Protein AF-A0A7J6T646-F1 (afdb_monomer_lite)

Structure (mmCIF, N/CA/C/O backbone):
data_AF-A0A7J6T646-F1
#
_entry.id   AF-A0A7J6T646-F1
#
loop_
_atom_site.group_PDB
_atom_site.id
_atom_site.type_symbol
_atom_site.label_atom_id
_atom_site.label_alt_id
_atom_site.label_comp_id
_atom_site.label_asym_id
_atom_site.label_entity_id
_atom_site.label_seq_id
_atom_site.pdbx_PDB_ins_code
_atom_site.Cartn_x
_atom_site.Cartn_y
_atom_site.Cartn_z
_atom_site.occupancy
_atom_site.B_iso_or_equiv
_atom_site.auth_seq_id
_atom_site.auth_comp_id
_atom_site.auth_asym_id
_atom_site.auth_atom_id
_atom_site.pdbx_PDB_model_num
ATOM 1 N N . GLU A 1 1 ? 31.574 -88.250 -0.944 1.00 42.62 1 GLU A N 1
ATOM 2 C CA . GLU A 1 1 ? 31.047 -86.960 -1.430 1.00 42.62 1 GLU A CA 1
ATOM 3 C C . GLU A 1 1 ? 31.543 -86.728 -2.846 1.00 42.62 1 GLU A C 1
ATOM 5 O O . GLU A 1 1 ? 32.737 -86.904 -3.058 1.00 42.62 1 GLU A O 1
ATOM 10 N N . PRO A 1 2 ? 30.668 -86.402 -3.808 1.00 39.25 2 PRO A N 1
ATOM 11 C CA . PRO A 1 2 ? 31.092 -85.813 -5.068 1.00 39.25 2 PRO A CA 1
ATOM 12 C C . PRO A 1 2 ? 30.568 -84.378 -5.220 1.00 39.25 2 PRO A C 1
ATOM 14 O O . PRO A 1 2 ? 29.399 -84.079 -4.965 1.00 39.25 2 PRO A O 1
ATOM 17 N N . GLU A 1 3 ? 31.492 -83.514 -5.630 1.00 38.78 3 GLU A N 1
ATOM 18 C CA . GLU A 1 3 ? 31.355 -82.085 -5.888 1.00 38.78 3 GLU A CA 1
ATOM 19 C C . GLU A 1 3 ? 30.238 -81.768 -6.891 1.00 38.78 3 GLU A C 1
ATOM 21 O O . GLU A 1 3 ? 30.149 -82.337 -7.980 1.00 38.78 3 GLU A O 1
ATOM 26 N N . LYS A 1 4 ? 29.383 -80.810 -6.517 1.00 42.81 4 LYS A N 1
ATOM 27 C CA . LYS A 1 4 ? 28.390 -80.204 -7.406 1.00 42.81 4 LYS A CA 1
ATOM 28 C C . LYS A 1 4 ? 29.091 -79.278 -8.398 1.00 42.81 4 LYS A C 1
ATOM 30 O O . LYS A 1 4 ? 29.731 -78.309 -8.000 1.00 42.81 4 LYS A O 1
ATOM 35 N N . ALA A 1 5 ? 28.893 -79.561 -9.682 1.00 47.31 5 ALA A N 1
ATOM 36 C CA . ALA A 1 5 ? 29.265 -78.688 -10.787 1.00 47.31 5 ALA A CA 1
ATOM 37 C C . ALA A 1 5 ? 28.616 -77.288 -10.647 1.00 47.31 5 ALA A C 1
ATOM 39 O O . ALA A 1 5 ? 27.436 -77.204 -10.284 1.00 47.31 5 ALA A O 1
ATOM 40 N N . PRO A 1 6 ? 29.347 -76.196 -10.937 1.00 40.84 6 PRO A N 1
ATOM 41 C CA . PRO A 1 6 ? 28.810 -74.842 -10.866 1.00 40.84 6 PRO A CA 1
ATOM 42 C C . PRO A 1 6 ? 27.866 -74.544 -12.042 1.00 40.84 6 PRO A C 1
ATOM 44 O O . PRO A 1 6 ? 28.163 -74.847 -13.198 1.00 40.84 6 PRO A O 1
ATOM 47 N N . CYS A 1 7 ? 26.717 -73.938 -11.727 1.00 36.34 7 CYS A N 1
ATOM 48 C CA . CYS A 1 7 ? 25.726 -73.454 -12.689 1.00 36.34 7 CYS A CA 1
ATOM 49 C C . CYS A 1 7 ? 26.317 -72.384 -13.630 1.00 36.34 7 CYS A C 1
ATOM 51 O O . CYS A 1 7 ? 27.133 -71.576 -13.183 1.00 36.34 7 CYS A O 1
ATOM 53 N N . PRO A 1 8 ? 25.882 -72.312 -14.903 1.00 41.84 8 PRO A N 1
ATOM 54 C CA . PRO A 1 8 ? 26.378 -71.311 -15.837 1.00 41.84 8 PRO A CA 1
ATOM 55 C C . PRO A 1 8 ? 25.845 -69.913 -15.495 1.00 41.84 8 PRO A C 1
ATOM 57 O O . PRO A 1 8 ? 24.646 -69.708 -15.300 1.00 41.84 8 PRO A O 1
ATOM 60 N N . THR A 1 9 ? 26.758 -68.946 -15.443 1.00 35.69 9 THR A N 1
ATOM 61 C CA . THR A 1 9 ? 26.484 -67.516 -15.274 1.00 35.69 9 THR A CA 1
ATOM 62 C C . THR A 1 9 ? 25.771 -66.961 -16.516 1.00 35.69 9 THR A C 1
ATOM 64 O O . THR A 1 9 ? 26.239 -67.208 -17.630 1.00 35.69 9 THR A O 1
ATOM 67 N N . PRO A 1 10 ? 24.679 -66.187 -16.384 1.00 39.72 10 PRO A N 1
ATOM 68 C CA . PRO A 1 10 ? 24.032 -65.564 -17.529 1.00 39.72 10 PRO A CA 1
ATOM 69 C C . PRO A 1 10 ? 24.842 -64.345 -17.987 1.00 39.72 10 PRO A C 1
ATOM 71 O O . PRO A 1 10 ? 25.090 -63.416 -17.218 1.00 39.72 10 PRO A O 1
ATOM 74 N N . THR A 1 11 ? 25.258 -64.341 -19.252 1.00 39.88 11 THR A N 1
ATOM 75 C CA . THR A 1 11 ? 25.874 -63.183 -19.907 1.00 39.88 11 THR A CA 1
ATOM 76 C C . THR A 1 11 ? 24.825 -62.081 -20.056 1.00 39.88 11 THR A C 1
ATOM 78 O O . THR A 1 11 ? 23.943 -62.160 -20.909 1.00 39.88 11 THR A O 1
ATOM 81 N N . VAL A 1 12 ? 24.899 -61.046 -19.217 1.00 41.25 12 VAL A N 1
ATOM 82 C CA . VAL A 1 12 ? 24.121 -59.818 -19.411 1.00 41.25 12 VAL A CA 1
ATOM 83 C C . VAL A 1 12 ? 24.734 -59.075 -20.594 1.00 41.25 12 VAL A C 1
ATOM 85 O O . VAL A 1 12 ? 25.823 -58.515 -20.494 1.00 41.25 12 VAL A O 1
ATOM 88 N N . VAL A 1 13 ? 24.046 -59.097 -21.733 1.00 45.59 13 VAL A N 1
ATOM 89 C CA . VAL A 1 13 ? 24.369 -58.243 -22.878 1.00 45.59 13 VAL A CA 1
ATOM 90 C C . VAL A 1 13 ? 24.047 -56.806 -22.472 1.00 45.59 13 VAL A C 1
ATOM 92 O O . VAL A 1 13 ? 22.879 -56.418 -22.420 1.00 45.59 13 VAL A O 1
ATOM 95 N N . VAL A 1 14 ? 25.073 -56.019 -22.150 1.00 40.88 14 VAL A N 1
ATOM 96 C CA . VAL A 1 14 ? 24.942 -54.566 -22.006 1.00 40.88 14 VAL A CA 1
ATOM 97 C C . VAL A 1 14 ? 24.637 -54.016 -23.397 1.00 40.88 14 VAL A C 1
ATOM 99 O O . VAL A 1 14 ? 25.503 -54.007 -24.267 1.00 40.88 14 VAL A O 1
ATOM 102 N N . ARG A 1 15 ? 23.387 -53.611 -23.639 1.00 41.50 15 ARG A N 1
ATOM 103 C CA . ARG A 1 15 ? 23.062 -52.767 -24.793 1.00 41.50 15 ARG A CA 1
ATOM 104 C C . ARG A 1 15 ? 23.659 -51.389 -24.521 1.00 41.50 15 ARG A C 1
ATOM 106 O O . ARG A 1 15 ? 23.323 -50.786 -23.503 1.00 41.50 15 ARG A O 1
ATOM 113 N N . GLU A 1 16 ? 24.532 -50.914 -25.405 1.00 42.78 16 GLU A N 1
ATOM 114 C CA . GLU A 1 16 ? 24.933 -49.505 -25.424 1.00 42.78 16 GLU A CA 1
ATOM 115 C C . GLU A 1 16 ? 23.673 -48.620 -25.483 1.00 42.78 16 GLU A C 1
ATOM 117 O O . GLU A 1 16 ? 22.696 -48.992 -26.152 1.00 42.78 16 GLU A O 1
ATOM 122 N N . PRO A 1 17 ? 23.640 -47.478 -24.768 1.00 42.47 17 PRO A N 1
ATOM 123 C CA . PRO A 1 17 ? 22.544 -46.533 -24.914 1.00 42.47 17 PRO A CA 1
ATOM 124 C C . PRO A 1 17 ? 22.518 -46.055 -26.372 1.00 42.47 17 PRO A C 1
ATOM 126 O O . PRO A 1 17 ? 23.588 -45.834 -26.940 1.00 42.47 17 PRO A O 1
ATOM 129 N N . PRO A 1 18 ? 21.339 -45.875 -26.993 1.00 46.97 18 PRO A N 1
ATOM 130 C CA . PRO A 1 18 ? 21.287 -45.288 -28.322 1.00 46.97 18 PRO A CA 1
ATOM 131 C C . PRO A 1 18 ? 21.946 -43.907 -28.263 1.00 46.97 18 PRO A C 1
ATOM 133 O O . PRO A 1 18 ? 21.568 -43.084 -27.425 1.00 46.97 18 PRO A O 1
ATOM 136 N N . GLU A 1 19 ? 22.938 -43.671 -29.126 1.00 47.69 19 GLU A N 1
ATOM 137 C CA . GLU A 1 19 ? 23.509 -42.344 -29.335 1.00 47.69 19 GLU A CA 1
ATOM 138 C C . GLU A 1 19 ? 22.351 -41.379 -29.606 1.00 47.69 19 GLU A C 1
ATOM 140 O O . GLU A 1 19 ? 21.640 -41.489 -30.608 1.00 47.69 19 GLU A O 1
ATOM 145 N N . GLN A 1 20 ? 22.104 -40.456 -28.674 1.00 45.41 20 GLN A N 1
ATOM 146 C CA . GLN A 1 20 ? 21.217 -39.338 -28.949 1.00 45.41 20 GLN A CA 1
ATOM 147 C C . GLN A 1 20 ? 21.812 -38.583 -30.141 1.00 45.41 20 GLN A C 1
ATOM 149 O O . GLN A 1 20 ? 23.011 -38.287 -30.114 1.00 45.41 20 GLN A O 1
ATOM 154 N N . PRO A 1 21 ? 21.026 -38.254 -31.180 1.00 43.50 21 PRO A N 1
ATOM 155 C CA . PRO A 1 21 ? 21.550 -37.478 -32.287 1.00 43.50 21 PRO A CA 1
ATOM 156 C C . PRO A 1 21 ? 22.027 -36.138 -31.726 1.00 43.50 21 PRO A C 1
ATOM 158 O O . PRO A 1 21 ? 21.230 -35.341 -31.224 1.00 43.50 21 PRO A O 1
ATOM 161 N N . ARG A 1 22 ? 23.342 -35.897 -31.784 1.00 50.47 22 ARG A N 1
ATOM 162 C CA . ARG A 1 22 ? 23.903 -34.559 -31.608 1.00 50.47 22 ARG A CA 1
ATOM 163 C C . ARG A 1 22 ? 23.261 -33.701 -32.692 1.00 50.47 22 ARG A C 1
ATOM 165 O O . ARG A 1 22 ? 23.558 -33.871 -33.869 1.00 50.47 22 ARG A O 1
ATOM 172 N N . LEU A 1 23 ? 22.337 -32.833 -32.291 1.00 45.06 23 LEU A N 1
ATOM 173 C CA . LEU A 1 23 ? 21.792 -31.783 -33.141 1.00 45.06 23 LEU A CA 1
ATOM 174 C C . LEU A 1 23 ? 22.962 -30.893 -33.574 1.00 45.06 23 LEU A C 1
ATOM 176 O O . LEU A 1 23 ? 23.368 -29.987 -32.849 1.00 45.06 23 LEU A O 1
ATOM 180 N N . GLU A 1 24 ? 23.542 -31.184 -34.736 1.00 53.84 24 GLU A N 1
ATOM 181 C CA . GLU A 1 24 ? 24.457 -30.269 -35.402 1.00 53.84 24 GLU A CA 1
ATOM 182 C C . GLU A 1 24 ? 23.630 -29.066 -35.855 1.00 53.84 24 GLU A C 1
ATOM 184 O O . GLU A 1 24 ? 22.850 -29.140 -36.807 1.00 53.84 24 GLU A O 1
ATOM 189 N N . LEU A 1 25 ? 23.741 -27.956 -35.118 1.00 52.91 25 LEU A N 1
ATOM 190 C CA . LEU A 1 25 ? 23.141 -26.701 -35.545 1.00 52.91 25 LEU A CA 1
ATOM 191 C C . LEU A 1 25 ? 23.771 -26.302 -36.879 1.00 52.91 25 LEU A C 1
ATOM 193 O O . LEU A 1 25 ? 24.971 -26.036 -36.965 1.00 52.91 25 LEU A O 1
ATOM 197 N N . THR A 1 26 ? 22.948 -26.246 -37.922 1.00 68.94 26 THR A N 1
ATOM 198 C CA . THR A 1 26 ? 23.393 -25.776 -39.234 1.00 68.94 26 THR A CA 1
ATOM 199 C C . THR A 1 26 ? 23.864 -24.324 -39.138 1.00 68.94 26 THR A C 1
ATOM 201 O O . THR A 1 26 ? 23.344 -23.537 -38.341 1.00 68.94 26 THR A O 1
ATOM 204 N N . LYS A 1 27 ? 24.835 -23.944 -39.974 1.00 70.00 27 LYS A N 1
ATOM 205 C CA . LYS A 1 27 ? 25.363 -22.571 -40.039 1.00 70.00 27 LYS A CA 1
ATOM 206 C C . LYS A 1 27 ? 24.248 -21.527 -40.218 1.00 70.00 27 LYS A C 1
ATOM 208 O O . LYS A 1 27 ? 24.296 -20.474 -39.594 1.00 70.00 27 LYS A O 1
ATOM 213 N N . GLU A 1 28 ? 23.210 -21.867 -40.978 1.00 65.38 28 GLU A N 1
ATOM 214 C CA . GLU A 1 28 ? 22.015 -21.039 -41.188 1.00 65.38 28 GLU A CA 1
ATOM 215 C C . GLU A 1 28 ? 21.182 -20.869 -39.906 1.00 65.38 28 GLU A C 1
ATOM 217 O O . GLU A 1 28 ? 20.684 -19.781 -39.631 1.00 65.38 28 GLU A O 1
ATOM 222 N N . THR A 1 29 ? 21.073 -21.911 -39.071 1.00 63.41 29 THR A N 1
ATOM 223 C CA . THR A 1 29 ? 20.423 -21.811 -37.751 1.00 63.41 29 THR A CA 1
ATOM 224 C C . THR A 1 29 ? 21.220 -20.908 -36.810 1.00 63.41 29 THR A C 1
ATOM 226 O O . THR A 1 29 ? 20.635 -20.084 -36.111 1.00 63.41 29 THR A O 1
ATOM 229 N N . VAL A 1 30 ? 22.552 -21.010 -36.822 1.00 64.94 30 VAL A N 1
ATOM 230 C CA . VAL A 1 30 ? 23.433 -20.170 -35.995 1.00 64.94 30 VAL A CA 1
ATOM 231 C C . VAL A 1 30 ? 23.368 -18.701 -36.430 1.00 64.94 30 VAL A C 1
ATOM 233 O O . VAL A 1 30 ? 23.206 -17.822 -35.584 1.00 64.94 30 VAL A O 1
ATOM 236 N N . GLU A 1 31 ? 23.421 -18.420 -37.735 1.00 63.06 31 GLU A N 1
ATOM 237 C CA . GLU A 1 31 ? 23.280 -17.062 -38.281 1.00 63.06 31 GLU A CA 1
ATOM 238 C C . GLU A 1 31 ? 21.894 -16.468 -37.982 1.00 63.06 31 GLU A C 1
ATOM 240 O O . GLU A 1 31 ? 21.806 -15.326 -37.529 1.00 63.06 31 GLU A O 1
ATOM 245 N N . ALA A 1 32 ? 20.816 -17.247 -38.118 1.00 63.22 32 ALA A N 1
ATOM 246 C CA . ALA A 1 32 ? 19.469 -16.802 -37.762 1.00 63.22 32 ALA A CA 1
ATOM 247 C C . ALA A 1 32 ? 19.325 -16.489 -36.259 1.00 63.22 32 ALA A C 1
ATOM 249 O O . ALA A 1 32 ? 18.677 -15.505 -35.891 1.00 63.22 32 ALA A O 1
ATOM 250 N N . MET A 1 33 ? 19.946 -17.284 -35.380 1.00 61.25 33 MET A N 1
ATOM 251 C CA . MET A 1 33 ? 19.974 -17.021 -33.935 1.00 61.25 33 MET A CA 1
ATOM 252 C C . MET A 1 33 ? 20.769 -15.751 -33.602 1.00 61.25 33 MET A C 1
ATOM 254 O O . MET A 1 33 ? 20.303 -14.938 -32.802 1.00 61.25 33 MET A O 1
ATOM 258 N N . LEU A 1 34 ? 21.914 -15.531 -34.257 1.00 63.28 34 LEU A N 1
ATOM 259 C CA . LEU A 1 34 ? 22.724 -14.314 -34.121 1.00 63.28 34 LEU A CA 1
ATOM 260 C C . LEU A 1 34 ? 21.964 -13.063 -34.582 1.00 63.28 34 LEU A C 1
ATOM 262 O O . LEU A 1 34 ? 21.897 -12.080 -33.843 1.00 63.28 34 LEU A O 1
ATOM 266 N N . SER A 1 35 ? 21.335 -13.098 -35.761 1.00 64.94 35 SER A N 1
ATOM 267 C CA . SER A 1 35 ? 20.530 -11.980 -36.271 1.00 64.94 35 SER A CA 1
ATOM 268 C C . SER A 1 35 ? 19.321 -11.683 -35.381 1.00 64.94 35 SER A C 1
ATOM 270 O O . SER A 1 35 ? 18.986 -10.519 -35.151 1.00 64.94 35 SER A O 1
ATOM 272 N N . ARG A 1 36 ? 18.684 -12.719 -34.820 1.00 63.69 36 ARG A N 1
ATOM 273 C CA . ARG A 1 36 ? 17.584 -12.560 -33.861 1.00 63.69 36 ARG A CA 1
ATOM 274 C C . ARG A 1 36 ? 18.056 -11.937 -32.544 1.00 63.69 36 ARG A C 1
ATOM 276 O O . ARG A 1 36 ? 17.377 -11.048 -32.035 1.00 63.69 36 ARG A O 1
ATOM 283 N N . GLY A 1 37 ? 19.218 -12.345 -32.034 1.00 65.44 37 GLY A N 1
ATOM 284 C CA . GLY A 1 37 ? 19.842 -11.748 -30.849 1.00 65.44 37 GLY A CA 1
ATOM 285 C C . GLY A 1 37 ? 20.188 -10.270 -31.050 1.00 65.44 37 GLY A C 1
ATOM 286 O O . GLY A 1 37 ? 19.841 -9.438 -30.218 1.00 65.44 37 GLY A O 1
ATOM 287 N N . GLN A 1 38 ? 20.770 -9.912 -32.199 1.00 71.94 38 GLN A N 1
ATOM 288 C CA . GLN A 1 38 ? 21.061 -8.514 -32.554 1.00 71.94 38 GLN A CA 1
ATOM 289 C C . GLN A 1 38 ? 19.787 -7.666 -32.695 1.00 71.94 38 GLN A C 1
ATOM 291 O O . GLN A 1 38 ? 19.738 -6.524 -32.237 1.00 71.94 38 GLN A O 1
ATOM 296 N N . SER A 1 39 ? 18.732 -8.227 -33.294 1.00 78.81 39 SER A N 1
ATOM 297 C CA . SER A 1 39 ? 17.430 -7.561 -33.410 1.00 78.81 39 SER A CA 1
ATOM 298 C C . SER A 1 39 ? 16.788 -7.313 -32.042 1.00 78.81 39 SER A C 1
ATOM 300 O O . SER A 1 39 ? 16.241 -6.232 -31.809 1.00 78.81 39 SER A O 1
ATOM 302 N N . PHE A 1 40 ? 16.889 -8.279 -31.124 1.00 83.06 40 PHE A N 1
ATOM 303 C CA . PHE A 1 40 ? 16.384 -8.131 -29.762 1.00 83.06 40 PHE A CA 1
ATOM 304 C C . PHE A 1 40 ? 17.195 -7.109 -28.957 1.00 83.06 40 PHE A C 1
ATOM 306 O O . PHE A 1 40 ? 16.598 -6.238 -28.330 1.00 83.06 40 PHE A O 1
ATOM 313 N N . GLN A 1 41 ? 18.527 -7.129 -29.050 1.00 83.12 41 GLN A N 1
ATOM 314 C CA . GLN A 1 41 ? 19.371 -6.121 -28.404 1.00 83.12 41 GLN A CA 1
ATOM 315 C C . GLN A 1 41 ? 19.034 -4.707 -28.896 1.00 83.12 41 GLN A C 1
ATOM 317 O O . GLN A 1 41 ? 18.822 -3.807 -28.091 1.00 83.12 41 GLN A O 1
ATOM 322 N N . SER A 1 42 ? 18.847 -4.521 -30.208 1.00 86.44 42 SER A N 1
ATOM 323 C CA . SER A 1 42 ? 18.421 -3.225 -30.755 1.00 86.44 42 SER A CA 1
ATOM 324 C C . SER A 1 42 ? 17.070 -2.760 -30.197 1.00 86.44 42 SER A C 1
ATOM 326 O O . SER A 1 42 ? 16.851 -1.561 -30.022 1.00 86.44 42 SER A O 1
ATOM 328 N N . LYS A 1 43 ? 16.150 -3.689 -29.910 1.00 86.94 43 LYS A N 1
ATOM 329 C CA . LYS A 1 43 ? 14.881 -3.375 -29.245 1.00 86.94 43 LYS A CA 1
ATOM 330 C C . LYS A 1 43 ? 15.106 -2.935 -27.798 1.00 86.94 43 LYS A C 1
ATOM 332 O O . LYS A 1 43 ? 14.543 -1.921 -27.401 1.00 86.94 43 LYS A O 1
ATOM 337 N N . VAL A 1 44 ? 15.927 -3.666 -27.043 1.00 88.31 44 VAL A N 1
ATOM 338 C CA . VAL A 1 44 ? 16.308 -3.327 -25.662 1.00 88.31 44 VAL A CA 1
ATOM 339 C C . VAL A 1 44 ? 16.904 -1.920 -25.601 1.00 88.31 44 VAL A C 1
ATOM 341 O O . VAL A 1 44 ? 16.415 -1.091 -24.835 1.00 88.31 44 VAL A O 1
ATOM 344 N N . ASP A 1 45 ? 17.867 -1.614 -26.471 1.00 87.44 45 ASP A N 1
ATOM 345 C CA . ASP A 1 45 ? 18.538 -0.311 -26.512 1.00 87.44 45 ASP A CA 1
ATOM 346 C C . ASP A 1 45 ? 17.551 0.827 -26.822 1.00 87.44 45 ASP A C 1
ATOM 348 O O . ASP A 1 45 ? 17.570 1.874 -26.174 1.00 87.44 45 ASP A O 1
ATOM 352 N N . LYS A 1 46 ? 16.633 0.610 -27.777 1.00 88.81 46 LYS A N 1
ATOM 353 C CA . LYS A 1 46 ? 15.583 1.584 -28.123 1.00 88.81 46 LYS A CA 1
ATOM 354 C C . LYS A 1 46 ? 14.598 1.807 -26.981 1.00 88.81 46 LYS A C 1
ATOM 356 O O . LYS A 1 46 ? 14.231 2.949 -26.729 1.00 88.81 46 LYS A O 1
ATOM 361 N N . CYS A 1 47 ? 14.163 0.743 -26.307 1.00 88.44 47 CYS A N 1
ATOM 362 C CA . CYS A 1 47 ? 13.272 0.847 -25.152 1.00 88.44 47 CYS A CA 1
ATOM 363 C C . CYS A 1 47 ? 13.951 1.599 -24.001 1.00 88.44 47 CYS A C 1
ATOM 365 O O . CYS A 1 47 ? 13.324 2.468 -23.405 1.00 88.44 47 CYS A O 1
ATOM 367 N N . CYS A 1 48 ? 15.226 1.310 -23.728 1.00 89.94 48 CYS A N 1
ATOM 368 C CA . CYS A 1 48 ? 16.015 2.004 -22.712 1.00 89.94 48 CYS A CA 1
ATOM 369 C C . CYS A 1 48 ? 16.127 3.507 -23.018 1.00 89.94 48 CYS A C 1
ATOM 371 O O . CYS A 1 48 ? 15.757 4.331 -22.185 1.00 89.94 48 CYS A O 1
ATOM 373 N N . ALA A 1 49 ? 16.536 3.869 -24.240 1.00 88.75 49 ALA A N 1
ATOM 374 C CA . ALA A 1 49 ? 16.627 5.267 -24.661 1.00 88.75 49 ALA A CA 1
ATOM 375 C C . ALA A 1 49 ? 15.271 5.988 -24.572 1.00 88.75 49 ALA A C 1
ATOM 377 O O . ALA A 1 49 ? 15.175 7.056 -23.976 1.00 88.75 49 ALA A O 1
ATOM 378 N N . ALA A 1 50 ? 14.203 5.362 -25.079 1.00 88.31 50 ALA A N 1
ATOM 379 C CA . ALA A 1 50 ? 12.862 5.937 -25.036 1.00 88.31 50 ALA A CA 1
ATOM 380 C C . ALA A 1 50 ? 12.338 6.144 -23.606 1.00 88.31 50 ALA A C 1
ATOM 382 O O . ALA A 1 50 ? 11.594 7.091 -23.372 1.00 88.31 50 ALA A O 1
ATOM 383 N N . CYS A 1 51 ? 12.702 5.276 -22.654 1.00 89.56 51 CYS A N 1
ATOM 384 C CA . CYS A 1 51 ? 12.339 5.461 -21.249 1.00 89.56 51 CYS A CA 1
ATOM 385 C C . CYS A 1 51 ? 13.134 6.599 -20.605 1.00 89.56 51 CYS A C 1
ATOM 387 O O . CYS A 1 51 ? 12.532 7.400 -19.904 1.00 89.56 51 CYS A O 1
ATOM 389 N N . ASN A 1 52 ? 14.434 6.717 -20.889 1.00 86.38 52 ASN A N 1
ATOM 390 C CA . ASN A 1 52 ? 15.272 7.792 -20.346 1.00 86.38 52 ASN A CA 1
ATOM 391 C C . ASN A 1 52 ? 14.827 9.189 -20.811 1.00 86.38 52 ASN A C 1
ATOM 393 O O . ASN A 1 52 ? 14.949 10.154 -20.060 1.00 86.38 52 ASN A O 1
ATOM 397 N N . ASP A 1 53 ? 14.285 9.287 -22.028 1.00 87.69 53 ASP A N 1
ATOM 398 C CA . ASP A 1 53 ? 13.748 10.534 -22.585 1.00 87.69 53 ASP A CA 1
ATOM 399 C C . ASP A 1 53 ? 12.290 10.809 -22.161 1.00 87.69 53 ASP A C 1
ATOM 401 O O . ASP A 1 53 ? 11.755 11.892 -22.417 1.00 87.69 53 ASP A O 1
ATOM 405 N N . ALA A 1 54 ? 11.615 9.838 -21.535 1.00 87.19 54 ALA A N 1
ATOM 406 C CA . ALA A 1 54 ? 10.221 9.975 -21.135 1.00 87.19 54 ALA A CA 1
ATOM 407 C C . ALA A 1 54 ? 10.072 10.863 -19.886 1.00 87.19 54 ALA A C 1
ATOM 409 O O . ALA A 1 54 ? 10.916 10.820 -18.982 1.00 87.19 54 ALA A O 1
ATOM 410 N N . PRO A 1 55 ? 8.969 11.629 -19.771 1.00 87.62 55 PRO A N 1
ATOM 411 C CA . PRO A 1 55 ? 8.649 12.297 -18.520 1.00 87.62 55 PRO A CA 1
ATOM 412 C C . PRO A 1 55 ? 8.458 11.259 -17.411 1.00 87.62 55 PRO A C 1
ATOM 414 O O . PRO A 1 55 ? 7.912 10.173 -17.633 1.00 87.62 55 PRO A O 1
ATOM 417 N N . THR A 1 56 ? 8.906 11.607 -16.211 1.00 89.25 56 THR A N 1
ATOM 418 C CA . THR A 1 56 ? 8.613 10.823 -15.015 1.00 89.25 56 THR A CA 1
ATOM 419 C C . THR A 1 56 ? 7.126 10.887 -14.684 1.00 89.25 56 THR A C 1
ATOM 421 O O . THR A 1 56 ? 6.398 11.779 -15.132 1.00 89.25 56 THR A O 1
ATOM 424 N N . VAL A 1 57 ? 6.662 9.914 -13.903 1.00 88.31 57 VAL A N 1
ATOM 425 C CA . VAL A 1 57 ? 5.308 9.927 -13.350 1.00 88.31 57 VAL A CA 1
ATOM 426 C C . VAL A 1 57 ? 5.086 11.162 -12.474 1.00 88.31 57 VAL A C 1
ATOM 428 O O . VAL A 1 57 ? 6.031 11.810 -12.016 1.00 88.31 57 VAL A O 1
ATOM 431 N N . GLU A 1 58 ? 3.818 11.504 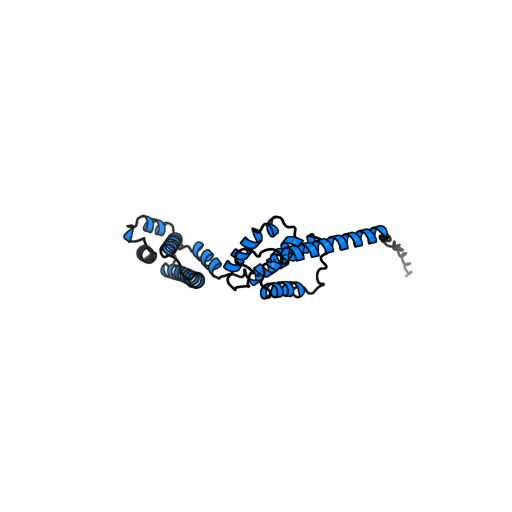-12.247 1.00 76.75 58 GLU A N 1
ATOM 432 C CA . GLU A 1 58 ? 3.443 12.602 -11.354 1.00 76.75 58 GLU A CA 1
ATOM 433 C C . GLU A 1 58 ? 4.132 12.445 -9.983 1.00 76.75 58 GLU A C 1
ATOM 435 O O . GLU A 1 58 ? 4.238 11.343 -9.455 1.00 76.75 58 GLU A O 1
ATOM 440 N N . GLY A 1 59 ? 4.683 13.531 -9.435 1.00 73.00 59 GLY A N 1
ATOM 441 C CA . GLY A 1 59 ? 5.506 13.473 -8.217 1.00 73.00 59 GLY A CA 1
ATOM 442 C C . GLY A 1 59 ? 6.996 13.161 -8.441 1.00 73.00 59 GLY A C 1
ATOM 443 O O . GLY A 1 59 ? 7.783 13.309 -7.509 1.00 73.00 59 GLY A O 1
ATOM 444 N N . GLY A 1 60 ? 7.416 12.839 -9.669 1.00 86.00 60 GLY A N 1
ATOM 445 C CA . GLY A 1 60 ? 8.821 12.666 -10.041 1.00 86.00 60 GLY A CA 1
ATOM 446 C C . GLY A 1 60 ? 9.392 11.292 -9.683 1.00 86.00 60 GLY A C 1
ATOM 447 O O . GLY A 1 60 ? 8.685 10.288 -9.664 1.00 86.00 60 GLY A O 1
ATOM 448 N N . HIS A 1 61 ? 10.704 11.231 -9.439 1.00 89.25 61 HIS A N 1
ATOM 449 C CA . HIS A 1 61 ? 11.375 9.977 -9.089 1.00 89.25 61 HIS A CA 1
ATOM 450 C C . HIS A 1 61 ? 11.012 9.518 -7.673 1.00 89.25 61 HIS A C 1
ATOM 452 O O . HIS A 1 61 ? 11.028 10.312 -6.730 1.00 89.25 61 HIS A O 1
ATOM 458 N N . PHE A 1 62 ? 10.799 8.216 -7.492 1.00 89.81 62 PHE A N 1
ATOM 459 C CA . PHE A 1 62 ? 10.645 7.634 -6.165 1.00 89.81 62 PHE A CA 1
ATOM 460 C C . PHE A 1 62 ? 11.972 7.655 -5.405 1.00 89.81 62 PHE A C 1
ATOM 462 O O . PHE A 1 62 ? 12.951 6.995 -5.765 1.00 89.81 62 PHE A O 1
ATOM 469 N N . VAL A 1 63 ? 12.001 8.434 -4.329 1.00 85.75 63 VAL A N 1
ATOM 470 C CA . VAL A 1 63 ? 13.204 8.664 -3.519 1.00 85.75 63 VAL A CA 1
ATOM 471 C C . VAL A 1 63 ? 13.462 7.585 -2.466 1.00 85.75 63 VAL A C 1
ATOM 473 O O . VAL A 1 63 ? 14.498 7.638 -1.814 1.00 85.75 63 VAL A O 1
ATOM 476 N N . GLY A 1 64 ? 12.577 6.591 -2.321 1.00 76.88 64 GLY A N 1
ATOM 477 C CA . GLY A 1 64 ? 12.765 5.528 -1.328 1.00 76.88 64 GLY A CA 1
ATOM 478 C C . GLY A 1 64 ? 12.488 6.001 0.091 1.00 76.88 64 GLY A C 1
ATOM 479 O O . GLY A 1 64 ? 13.213 5.643 1.009 1.00 76.88 64 GLY A O 1
ATOM 480 N N . ASN A 1 65 ? 11.472 6.852 0.266 1.00 70.25 65 ASN A N 1
ATOM 481 C CA . ASN A 1 65 ? 11.039 7.250 1.600 1.00 70.25 65 ASN A CA 1
ATOM 482 C C . ASN A 1 65 ? 10.538 6.014 2.358 1.00 70.25 65 ASN A C 1
ATOM 484 O O . ASN A 1 65 ? 9.765 5.236 1.798 1.00 70.25 65 ASN A O 1
ATOM 488 N N . ASP A 1 66 ? 10.859 5.913 3.648 1.00 61.22 66 ASP A N 1
ATOM 489 C CA . ASP A 1 66 ? 10.327 4.894 4.570 1.00 61.22 66 ASP A CA 1
ATOM 490 C C . ASP A 1 66 ? 8.815 5.076 4.869 1.00 61.22 66 ASP A C 1
ATOM 492 O O . ASP A 1 66 ? 8.327 4.687 5.929 1.00 61.22 66 ASP A O 1
ATOM 496 N N . ASP A 1 67 ? 8.055 5.706 3.963 1.00 70.25 67 ASP A N 1
ATOM 497 C CA . ASP A 1 67 ? 6.595 5.796 4.008 1.00 70.25 67 ASP A CA 1
ATOM 498 C C . ASP A 1 67 ? 5.985 4.841 2.967 1.00 70.25 67 ASP A C 1
ATOM 500 O O . ASP A 1 67 ? 5.932 5.161 1.774 1.00 70.25 67 ASP A O 1
ATOM 504 N N . PRO A 1 68 ? 5.437 3.696 3.400 1.00 70.44 68 PRO A N 1
ATOM 505 C CA . PRO A 1 68 ? 4.771 2.735 2.524 1.00 70.44 68 PRO A CA 1
ATOM 506 C C . PRO A 1 68 ? 3.593 3.308 1.732 1.00 70.44 68 PRO A C 1
ATOM 508 O O . PRO A 1 68 ? 3.227 2.753 0.697 1.00 70.44 68 PRO A O 1
ATOM 511 N N . ARG A 1 69 ? 3.003 4.436 2.158 1.00 73.75 69 ARG A N 1
ATOM 512 C CA . ARG A 1 69 ? 1.975 5.144 1.375 1.00 73.75 69 ARG A CA 1
ATOM 513 C C . ARG A 1 69 ? 2.576 5.836 0.162 1.00 73.75 69 ARG A C 1
ATOM 515 O O . ARG A 1 69 ? 1.978 5.789 -0.906 1.00 73.75 69 ARG A O 1
ATOM 522 N N . SER A 1 70 ? 3.760 6.425 0.320 1.00 81.88 70 SER A N 1
ATOM 523 C CA . SER A 1 70 ? 4.502 7.029 -0.787 1.00 81.88 70 SER A CA 1
ATOM 524 C C . SER A 1 70 ? 4.860 5.966 -1.824 1.00 81.88 70 SER A C 1
ATOM 526 O O . SER A 1 70 ? 4.714 6.206 -3.020 1.00 81.88 70 SER A O 1
ATOM 528 N N . PHE A 1 71 ? 5.230 4.762 -1.375 1.00 86.06 71 PHE A N 1
ATOM 529 C CA . PHE A 1 71 ? 5.462 3.639 -2.278 1.00 86.06 71 PHE A CA 1
ATOM 530 C C . PHE A 1 71 ? 4.172 3.125 -2.941 1.00 86.06 71 PHE A C 1
ATOM 532 O O . PHE A 1 71 ? 4.166 2.853 -4.141 1.00 86.06 71 PHE A O 1
ATOM 539 N N . ALA A 1 72 ? 3.057 3.040 -2.206 1.00 82.12 72 ALA A N 1
ATOM 540 C CA . ALA A 1 72 ? 1.765 2.647 -2.770 1.00 82.12 72 ALA A CA 1
ATOM 541 C C . ALA A 1 72 ? 1.279 3.632 -3.849 1.00 82.12 72 ALA A C 1
ATOM 543 O O . ALA A 1 72 ? 0.895 3.202 -4.939 1.00 82.12 72 ALA A O 1
ATOM 544 N N . GLU A 1 73 ? 1.351 4.936 -3.582 1.00 85.50 73 GLU A N 1
ATOM 545 C CA . GLU A 1 73 ? 1.003 5.995 -4.533 1.00 85.50 73 GLU A CA 1
ATOM 546 C C . GLU A 1 73 ? 1.901 5.945 -5.773 1.00 85.50 73 GLU A C 1
ATOM 548 O O . GLU A 1 73 ? 1.401 5.850 -6.894 1.00 85.50 73 GLU A O 1
ATOM 553 N N . PHE A 1 74 ? 3.220 5.874 -5.577 1.00 91.81 74 PHE A N 1
ATOM 554 C CA . PHE A 1 74 ? 4.183 5.673 -6.658 1.00 91.81 74 PHE A CA 1
ATOM 555 C C . PHE A 1 74 ? 3.843 4.445 -7.515 1.00 91.81 74 PHE A C 1
ATOM 557 O O . PHE A 1 74 ? 3.776 4.532 -8.743 1.00 91.81 74 PHE A O 1
ATOM 564 N N . SER A 1 75 ? 3.578 3.300 -6.879 1.00 89.56 75 SER A N 1
ATOM 565 C CA . SER A 1 75 ? 3.271 2.052 -7.581 1.00 89.56 75 SER A CA 1
ATOM 566 C C . SER A 1 75 ? 2.013 2.172 -8.445 1.00 89.56 75 SER A C 1
ATOM 568 O O . SER A 1 75 ? 1.975 1.647 -9.562 1.00 89.56 75 SER A O 1
ATOM 570 N N . GLN A 1 76 ? 0.999 2.898 -7.963 1.00 88.19 76 GLN A N 1
ATOM 571 C CA . GLN A 1 76 ? -0.226 3.166 -8.702 1.00 88.19 76 GLN A CA 1
ATOM 572 C C . GLN A 1 76 ? 0.048 4.083 -9.898 1.00 88.19 76 GLN A C 1
ATOM 574 O O . GLN A 1 76 ? -0.399 3.776 -11.003 1.00 88.19 76 GLN A O 1
ATOM 579 N N . LEU A 1 77 ? 0.808 5.161 -9.698 1.00 90.00 77 LEU A N 1
ATOM 580 C CA . LEU A 1 77 ? 1.152 6.121 -10.748 1.00 90.00 77 LEU A CA 1
ATOM 581 C C . LEU A 1 77 ? 1.957 5.466 -11.877 1.00 90.00 77 LEU A C 1
ATOM 583 O O . LEU A 1 77 ? 1.620 5.631 -13.050 1.00 90.00 77 LEU A O 1
ATOM 587 N N . VAL A 1 78 ? 2.949 4.635 -11.540 1.00 91.50 78 VAL A N 1
ATOM 588 C CA . VAL A 1 78 ? 3.697 3.845 -12.531 1.00 91.50 78 VAL A CA 1
ATOM 589 C C . VAL A 1 78 ? 2.765 2.912 -13.293 1.00 91.50 78 VAL A C 1
ATOM 591 O O . VAL A 1 78 ? 2.788 2.904 -14.522 1.00 91.50 78 VAL A O 1
ATOM 594 N N . ARG A 1 79 ? 1.902 2.163 -12.595 1.00 89.06 79 ARG A N 1
ATOM 595 C CA . ARG A 1 79 ? 0.996 1.184 -13.221 1.00 89.06 79 ARG A CA 1
ATOM 596 C C . ARG A 1 79 ? -0.097 1.810 -14.084 1.00 89.06 79 ARG A C 1
ATOM 598 O O . ARG A 1 79 ? -0.618 1.115 -14.950 1.00 89.06 79 ARG A O 1
ATOM 605 N N . GLN A 1 80 ? -0.448 3.074 -13.857 1.00 87.38 80 GLN A N 1
ATOM 606 C CA . GLN A 1 80 ? -1.445 3.815 -14.639 1.00 87.38 80 GLN A CA 1
ATOM 607 C C . GLN A 1 80 ? -0.841 4.569 -15.831 1.00 87.38 80 GLN A C 1
ATOM 609 O O . GLN A 1 80 ? -1.580 5.007 -16.712 1.00 87.38 80 GLN A O 1
ATOM 614 N N . HIS A 1 81 ? 0.484 4.704 -15.903 1.00 90.81 81 HIS A N 1
ATOM 615 C CA . HIS A 1 81 ? 1.134 5.383 -17.016 1.00 90.81 81 HIS A CA 1
ATOM 616 C C . HIS A 1 81 ? 1.048 4.561 -18.313 1.00 90.81 81 HIS A C 1
ATOM 618 O O . HIS A 1 81 ? 1.248 3.345 -18.311 1.00 90.81 81 HIS A O 1
ATOM 624 N N . ASN A 1 82 ? 0.818 5.224 -19.453 1.00 89.88 82 ASN A N 1
ATOM 625 C CA . ASN A 1 82 ? 0.619 4.563 -20.753 1.00 89.88 82 ASN A CA 1
ATOM 626 C C . ASN A 1 82 ? 1.789 3.652 -21.156 1.00 89.88 82 ASN A C 1
ATOM 628 O O . ASN A 1 82 ? 1.563 2.568 -21.691 1.00 89.88 82 ASN A O 1
ATOM 632 N N . MET A 1 83 ? 3.031 4.064 -20.871 1.00 87.94 83 MET A N 1
ATOM 633 C CA . MET A 1 83 ? 4.216 3.240 -21.157 1.00 87.94 83 MET A CA 1
ATOM 634 C C . MET A 1 83 ? 4.234 1.942 -20.349 1.00 87.94 83 MET A C 1
ATOM 636 O O . MET A 1 83 ? 4.729 0.933 -20.839 1.00 87.94 83 MET A O 1
ATOM 640 N N . TYR A 1 84 ? 3.669 1.944 -19.141 1.00 90.94 84 TYR A N 1
ATOM 641 C CA . TYR A 1 84 ? 3.580 0.744 -18.324 1.00 90.94 84 TYR A CA 1
ATOM 642 C C . TYR A 1 84 ? 2.356 -0.105 -18.699 1.00 90.94 84 TYR A C 1
ATOM 644 O O . TYR A 1 84 ? 2.480 -1.315 -18.881 1.00 90.94 84 TYR A O 1
ATOM 652 N N . LEU A 1 85 ? 1.182 0.512 -18.882 1.00 86.81 85 LEU A N 1
ATOM 653 C CA . LEU A 1 85 ? -0.058 -0.182 -19.258 1.00 86.81 85 LEU A CA 1
ATOM 654 C C . LEU A 1 85 ? 0.083 -0.933 -20.587 1.00 86.81 85 LEU A C 1
ATOM 656 O O . LEU A 1 85 ? -0.191 -2.134 -20.655 1.00 86.81 85 LEU A O 1
ATOM 660 N N . TYR A 1 86 ? 0.544 -0.237 -21.628 1.00 89.31 86 TYR A N 1
ATOM 661 C CA . TYR A 1 86 ? 0.583 -0.755 -22.999 1.00 89.31 86 TYR A CA 1
ATOM 662 C C . TYR A 1 86 ? 1.964 -1.265 -23.429 1.00 89.31 86 TYR A C 1
ATOM 664 O O . TYR A 1 86 ? 2.077 -1.887 -24.485 1.00 89.31 86 TYR A O 1
ATOM 672 N N . GLY A 1 87 ? 3.009 -1.013 -22.635 1.00 88.50 87 GLY A N 1
ATOM 673 C CA . GLY A 1 87 ? 4.357 -1.512 -22.902 1.00 88.50 87 GLY A CA 1
ATOM 674 C C . GLY A 1 87 ? 4.476 -3.021 -22.708 1.00 88.50 87 GLY A C 1
ATOM 675 O O . GLY A 1 87 ? 3.757 -3.627 -21.913 1.00 88.50 87 GLY A O 1
ATOM 676 N N . ASP A 1 88 ? 5.416 -3.632 -23.423 1.00 91.06 88 ASP A N 1
ATOM 677 C CA . ASP A 1 88 ? 5.843 -5.004 -23.150 1.00 91.06 88 ASP A CA 1
ATOM 678 C C . ASP A 1 88 ? 6.771 -5.069 -21.925 1.00 91.06 88 ASP A C 1
ATOM 680 O O . ASP A 1 88 ? 7.117 -4.041 -21.342 1.00 91.06 88 ASP A O 1
ATOM 684 N N . ALA A 1 89 ? 7.183 -6.271 -21.510 1.00 89.56 89 ALA A N 1
ATOM 685 C CA . ALA A 1 89 ? 7.995 -6.443 -20.302 1.00 89.56 89 ALA A CA 1
ATOM 686 C C . ALA A 1 89 ? 9.318 -5.655 -20.342 1.00 89.56 89 ALA A C 1
ATOM 688 O O . ALA A 1 89 ? 9.704 -5.067 -19.336 1.00 89.56 89 ALA A O 1
ATOM 689 N N . VAL A 1 90 ? 9.963 -5.565 -21.513 1.00 91.44 90 VAL A N 1
ATOM 690 C CA . VAL A 1 90 ? 11.179 -4.757 -21.720 1.00 91.44 90 VAL A CA 1
ATOM 691 C C . VAL A 1 90 ? 10.896 -3.279 -21.438 1.00 91.44 90 VAL A C 1
ATOM 693 O O . VAL A 1 90 ? 11.602 -2.648 -20.655 1.00 91.44 90 VAL A O 1
ATOM 696 N N . THR A 1 91 ? 9.831 -2.734 -22.030 1.00 91.75 91 THR A N 1
ATOM 697 C CA . THR A 1 91 ? 9.420 -1.337 -21.819 1.00 91.75 91 THR A CA 1
ATOM 698 C C . THR A 1 91 ? 9.041 -1.080 -20.361 1.00 91.75 91 THR A C 1
ATOM 700 O O . THR A 1 91 ? 9.495 -0.105 -19.772 1.00 91.75 91 THR A O 1
ATOM 703 N N . ARG A 1 92 ? 8.252 -1.971 -19.748 1.00 93.31 92 ARG A N 1
ATOM 704 C CA . ARG A 1 92 ? 7.821 -1.862 -18.344 1.00 93.31 92 ARG A CA 1
ATOM 705 C C . ARG A 1 92 ? 8.994 -1.886 -17.371 1.00 93.31 92 ARG A C 1
ATOM 707 O O . ARG A 1 92 ? 8.986 -1.118 -16.415 1.00 93.31 92 ARG A O 1
ATOM 714 N N . TYR A 1 93 ? 9.988 -2.735 -17.626 1.00 93.44 93 TYR A N 1
ATOM 715 C CA . TYR A 1 93 ? 11.204 -2.836 -16.825 1.00 93.44 93 TYR A CA 1
ATOM 716 C C . TYR A 1 93 ? 11.996 -1.527 -16.824 1.00 93.44 93 TYR A C 1
ATOM 718 O O . TYR A 1 93 ? 12.210 -0.946 -15.760 1.00 93.44 93 TYR A O 1
ATOM 726 N N . PHE A 1 94 ? 12.366 -1.011 -18.001 1.00 93.31 94 PHE A N 1
ATOM 727 C CA . PHE A 1 94 ? 13.121 0.243 -18.075 1.00 93.31 94 PHE A CA 1
ATOM 728 C C . PHE A 1 94 ? 12.302 1.441 -17.599 1.00 93.31 94 PHE A C 1
ATOM 730 O O . PHE A 1 94 ? 12.846 2.320 -16.938 1.00 93.31 94 PHE A O 1
ATOM 737 N N . PHE A 1 95 ? 10.993 1.461 -17.863 1.00 94.44 95 PHE A N 1
ATOM 738 C CA . PHE A 1 95 ? 10.129 2.528 -17.371 1.00 94.44 95 PHE A CA 1
ATOM 739 C C . PHE A 1 95 ? 10.035 2.528 -15.840 1.00 94.44 95 PHE A C 1
ATOM 741 O O . PHE A 1 95 ? 10.103 3.593 -15.231 1.00 94.44 95 PHE A O 1
ATOM 748 N N . LEU A 1 96 ? 9.918 1.362 -15.195 1.00 94.06 96 LEU A N 1
ATOM 749 C CA . LEU A 1 96 ? 9.932 1.272 -13.734 1.00 94.06 96 LEU A CA 1
ATOM 750 C C . LEU A 1 96 ? 11.251 1.805 -13.164 1.00 94.06 96 LEU A C 1
ATOM 752 O O . LEU A 1 96 ? 11.215 2.656 -12.281 1.00 94.06 96 LEU A O 1
ATOM 756 N N . LEU A 1 97 ? 12.390 1.359 -13.704 1.00 93.00 97 LEU A N 1
ATOM 757 C CA . LEU A 1 97 ? 13.716 1.792 -13.255 1.00 93.00 97 LEU A CA 1
ATOM 758 C C . LEU A 1 97 ? 13.965 3.291 -13.462 1.00 93.00 97 LEU A C 1
ATOM 760 O O . LEU A 1 97 ? 14.504 3.938 -12.568 1.00 93.00 97 LEU A O 1
ATOM 764 N N . HIS A 1 98 ? 13.527 3.852 -14.592 1.00 93.38 98 HIS A N 1
ATOM 765 C CA . HIS A 1 98 ? 13.613 5.290 -14.884 1.00 93.38 98 HIS A CA 1
ATOM 766 C C . HIS A 1 98 ? 12.901 6.148 -13.833 1.00 93.38 98 HIS A C 1
ATOM 768 O O . HIS A 1 98 ? 13.353 7.235 -13.481 1.00 93.38 98 HIS A O 1
ATOM 774 N N . ASN A 1 99 ? 11.793 5.649 -13.283 1.00 94.00 99 ASN A N 1
ATOM 775 C CA . ASN A 1 99 ? 11.023 6.368 -12.273 1.00 94.00 99 ASN A CA 1
ATOM 776 C C . ASN A 1 99 ? 11.557 6.182 -10.841 1.00 94.00 99 ASN A C 1
ATOM 778 O O . ASN A 1 99 ? 10.979 6.729 -9.903 1.00 94.00 99 ASN A O 1
ATOM 782 N N . LEU A 1 100 ? 12.666 5.466 -10.644 1.00 93.00 100 LEU A N 1
ATOM 783 C CA . LEU A 1 100 ? 13.359 5.389 -9.358 1.00 93.00 100 LEU A CA 1
ATOM 784 C C . LEU A 1 100 ? 14.410 6.497 -9.257 1.00 93.00 100 LEU A C 1
ATOM 786 O O . LEU A 1 100 ? 15.018 6.902 -10.246 1.00 93.00 100 LEU A O 1
ATOM 790 N N . SER A 1 101 ? 14.655 6.991 -8.045 1.00 88.69 101 SER A N 1
ATOM 791 C CA . SER A 1 101 ? 15.814 7.852 -7.795 1.00 88.69 101 SER A CA 1
ATOM 792 C C . SER A 1 101 ? 17.115 7.059 -7.983 1.00 88.69 101 SER A C 1
ATOM 794 O O . SER A 1 101 ? 17.111 5.841 -7.790 1.00 88.69 101 SER A O 1
ATOM 796 N N . PRO A 1 102 ? 18.258 7.715 -8.263 1.00 86.31 102 PRO A N 1
ATOM 797 C CA . PRO A 1 102 ? 19.537 7.020 -8.426 1.00 86.31 102 PRO A CA 1
ATOM 798 C C . PRO A 1 102 ? 19.901 6.110 -7.243 1.00 86.31 102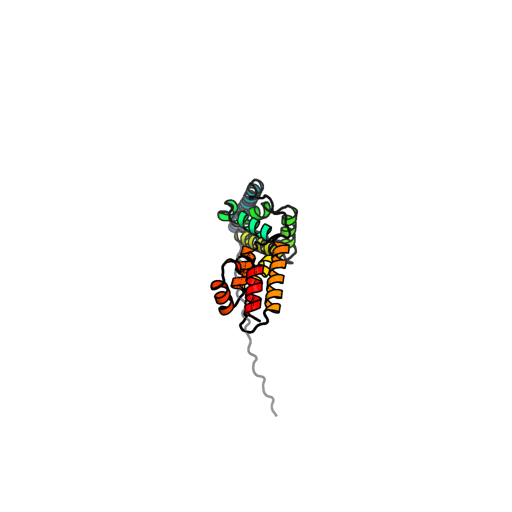 PRO A C 1
ATOM 800 O O . PRO A 1 102 ? 20.481 5.046 -7.436 1.00 86.31 102 PRO A O 1
ATOM 803 N N . SER A 1 103 ? 19.531 6.504 -6.019 1.00 81.06 103 SER A N 1
ATOM 804 C CA . SER A 1 103 ? 19.775 5.711 -4.810 1.00 81.06 103 SER A CA 1
ATOM 805 C C . SER A 1 103 ? 18.961 4.416 -4.803 1.00 81.06 103 SER A C 1
ATOM 807 O O . SER A 1 103 ? 19.528 3.335 -4.655 1.00 81.06 103 SER A O 1
ATOM 809 N N . VAL A 1 104 ? 17.643 4.514 -5.012 1.00 85.62 104 VAL A N 1
ATOM 810 C CA . VAL A 1 104 ? 16.741 3.351 -5.019 1.00 85.62 104 VAL A CA 1
ATOM 811 C C . VAL A 1 104 ? 17.033 2.450 -6.211 1.00 85.62 104 VAL A C 1
ATOM 813 O O . VAL A 1 104 ? 17.137 1.241 -6.045 1.00 85.62 104 VAL A O 1
ATOM 816 N N . HIS A 1 105 ? 17.252 3.036 -7.391 1.00 88.31 105 HIS A N 1
ATOM 817 C CA . HIS A 1 105 ? 17.664 2.317 -8.592 1.00 88.31 105 HIS A CA 1
ATOM 818 C C . HIS A 1 105 ? 18.889 1.441 -8.317 1.00 88.31 105 HIS A C 1
ATOM 820 O O . HIS A 1 105 ? 18.871 0.240 -8.580 1.00 88.31 105 HIS A O 1
ATOM 826 N N . ASN A 1 106 ? 19.946 2.033 -7.754 1.00 81.88 106 ASN A N 1
ATOM 827 C CA . ASN A 1 106 ? 21.167 1.301 -7.459 1.00 81.88 106 ASN A CA 1
ATOM 828 C C . ASN A 1 106 ? 20.914 0.211 -6.413 1.00 81.88 106 ASN A C 1
ATOM 830 O O . ASN A 1 106 ? 21.322 -0.919 -6.656 1.00 81.88 106 ASN A O 1
ATOM 834 N N . SER A 1 107 ? 20.202 0.503 -5.315 1.00 78.94 107 SER A N 1
ATOM 835 C CA . SER A 1 107 ? 19.836 -0.507 -4.303 1.00 78.94 107 SER A CA 1
ATOM 836 C C . SER A 1 107 ? 19.114 -1.701 -4.933 1.00 78.94 107 SER A C 1
ATOM 838 O O . SER A 1 107 ? 19.519 -2.845 -4.745 1.00 78.94 107 SER A O 1
ATOM 840 N N . THR A 1 108 ? 18.127 -1.425 -5.790 1.00 83.56 108 THR A N 1
ATOM 841 C CA . THR A 1 108 ? 17.343 -2.440 -6.498 1.00 83.56 108 THR A CA 1
ATOM 842 C C . THR A 1 108 ? 18.200 -3.278 -7.442 1.00 83.56 108 THR A C 1
ATOM 844 O O . THR A 1 108 ? 18.155 -4.505 -7.390 1.00 83.56 108 THR A O 1
ATOM 847 N N . VAL A 1 109 ? 19.020 -2.652 -8.289 1.00 81.12 109 VAL A N 1
ATOM 848 C CA . VAL A 1 109 ? 19.892 -3.383 -9.223 1.00 81.12 109 VAL A CA 1
ATOM 849 C C . VAL A 1 109 ? 20.942 -4.206 -8.469 1.00 81.12 109 VAL A C 1
ATOM 851 O O . VAL A 1 109 ? 21.154 -5.371 -8.805 1.00 81.12 109 VAL A O 1
ATOM 854 N N . PHE A 1 110 ? 21.555 -3.648 -7.420 1.00 74.06 110 PHE A N 1
ATOM 855 C CA . PHE A 1 110 ? 22.509 -4.368 -6.574 1.00 74.06 110 PHE A CA 1
ATOM 856 C C . PHE A 1 110 ? 21.847 -5.540 -5.835 1.00 74.06 110 PHE A C 1
ATOM 858 O O . PHE A 1 110 ? 22.398 -6.641 -5.827 1.00 74.06 110 PHE A O 1
ATOM 865 N N . GLY A 1 111 ? 20.656 -5.346 -5.264 1.00 66.06 111 GLY A N 1
ATOM 866 C CA . GLY A 1 111 ? 19.902 -6.394 -4.573 1.00 66.06 111 GLY A CA 1
ATOM 867 C C . GLY A 1 111 ? 19.584 -7.586 -5.476 1.00 66.06 111 GLY A C 1
ATOM 868 O O . GLY A 1 111 ? 19.664 -8.734 -5.041 1.00 66.06 111 GLY A O 1
ATOM 869 N N . LEU A 1 112 ? 19.316 -7.327 -6.756 1.00 71.25 112 LEU A N 1
ATOM 870 C CA . LEU A 1 112 ? 19.044 -8.358 -7.759 1.00 71.25 112 LEU A CA 1
ATOM 871 C C . LEU A 1 112 ? 20.301 -9.080 -8.259 1.00 71.25 112 LEU A C 1
ATOM 873 O O . LEU A 1 112 ? 20.226 -10.260 -8.585 1.00 71.25 112 LEU A O 1
ATOM 877 N N . GLN A 1 113 ? 21.447 -8.396 -8.319 1.00 64.25 113 GLN A N 1
ATOM 878 C CA . GLN A 1 113 ? 22.713 -8.974 -8.792 1.00 64.25 113 GLN A CA 1
ATOM 879 C C . GLN A 1 113 ? 23.435 -9.820 -7.735 1.00 64.25 113 GLN A C 1
ATOM 881 O O . GLN A 1 113 ? 24.191 -10.717 -8.097 1.00 64.25 113 GLN A O 1
ATOM 886 N N . TYR A 1 114 ? 23.227 -9.534 -6.446 1.00 55.72 114 TYR A N 1
ATOM 887 C CA . TYR A 1 114 ? 23.954 -10.182 -5.346 1.00 55.72 114 TYR A CA 1
ATOM 888 C C . TYR A 1 114 ? 23.072 -11.035 -4.418 1.00 55.72 114 TYR A C 1
ATOM 890 O O . TYR A 1 114 ? 23.609 -11.775 -3.594 1.00 55.72 114 TYR A O 1
ATOM 898 N N . GLY A 1 115 ? 21.740 -10.953 -4.533 1.00 50.25 115 GLY A N 1
ATOM 899 C CA . GLY A 1 115 ? 20.794 -11.719 -3.708 1.00 50.25 115 GLY A CA 1
ATOM 900 C C . GLY A 1 115 ? 20.668 -13.200 -4.086 1.00 50.25 115 GLY A C 1
ATOM 901 O O . GLY A 1 115 ? 20.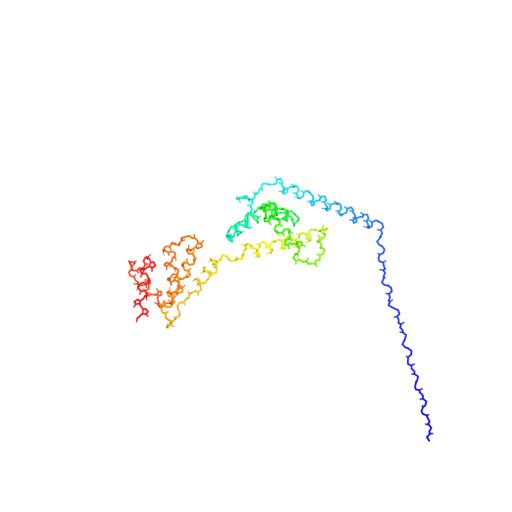367 -14.027 -3.227 1.00 50.25 115 GLY A O 1
ATOM 902 N N . GLU A 1 116 ? 20.957 -13.556 -5.339 1.00 49.59 116 GLU A N 1
ATOM 903 C CA . GLU A 1 116 ? 21.047 -14.939 -5.811 1.00 49.59 116 GLU A CA 1
ATOM 904 C C . GLU A 1 116 ? 22.475 -15.180 -6.306 1.00 49.59 116 GLU A C 1
ATOM 906 O O . GLU A 1 116 ? 22.928 -14.573 -7.272 1.00 49.59 116 GLU A O 1
ATOM 911 N N . ALA A 1 117 ? 23.223 -16.046 -5.624 1.00 44.22 117 ALA A N 1
ATOM 912 C CA . ALA A 1 117 ? 24.536 -16.480 -6.079 1.00 44.22 117 ALA A CA 1
ATOM 913 C C . ALA A 1 117 ? 24.391 -17.362 -7.331 1.00 44.22 117 ALA A C 1
ATOM 915 O O . ALA A 1 117 ? 24.410 -18.582 -7.206 1.00 44.22 117 ALA A O 1
ATOM 916 N N . GLN A 1 118 ? 24.211 -16.768 -8.512 1.00 45.78 118 GLN A N 1
ATOM 917 C CA . GLN A 1 118 ? 24.461 -17.371 -9.826 1.00 45.78 118 GLN A CA 1
ATOM 918 C C . GLN A 1 118 ? 24.241 -16.339 -10.937 1.00 45.78 118 GLN A C 1
ATOM 920 O O . GLN A 1 118 ? 23.331 -15.525 -10.845 1.00 45.78 118 GLN A O 1
ATOM 925 N N . ASP A 1 119 ? 25.132 -16.386 -11.931 1.00 48.75 119 ASP A N 1
ATOM 926 C CA . ASP A 1 119 ? 25.143 -15.714 -13.237 1.00 48.75 119 ASP A CA 1
ATOM 927 C C . ASP A 1 119 ? 24.115 -14.598 -13.467 1.00 48.75 119 ASP A C 1
ATOM 929 O O . ASP A 1 119 ? 22.907 -14.823 -13.502 1.00 48.75 119 ASP A O 1
ATOM 933 N N . THR A 1 120 ? 24.616 -13.387 -13.736 1.00 48.88 120 THR A N 1
ATOM 934 C CA . THR A 1 120 ? 23.805 -12.258 -14.207 1.00 48.88 120 THR A CA 1
ATOM 935 C C . THR A 1 120 ? 22.905 -12.754 -15.345 1.00 48.88 120 THR A C 1
ATOM 937 O O . THR A 1 120 ? 23.445 -13.184 -16.369 1.00 48.88 120 THR A O 1
ATOM 940 N N . PRO A 1 121 ? 21.566 -12.762 -15.194 1.00 55.34 121 PRO A N 1
ATOM 941 C CA . PRO A 1 121 ? 20.706 -13.405 -16.174 1.00 55.34 121 PRO A CA 1
ATOM 942 C C . PRO A 1 121 ? 20.859 -12.678 -17.506 1.00 55.34 121 PRO A C 1
ATOM 944 O O . PRO A 1 121 ? 20.501 -11.505 -17.642 1.00 55.34 121 PRO A O 1
ATOM 947 N N . LEU A 1 122 ? 21.441 -13.369 -18.489 1.00 65.25 122 LEU A N 1
ATOM 948 C CA . LEU A 1 122 ? 21.570 -12.849 -19.840 1.00 65.25 122 LEU A CA 1
ATOM 949 C C . LEU A 1 122 ? 20.156 -12.787 -20.424 1.00 65.25 122 LEU A C 1
ATOM 951 O O . LEU A 1 122 ? 19.595 -13.804 -20.823 1.00 65.25 122 LEU A O 1
ATOM 955 N N . CYS A 1 123 ? 19.557 -11.598 -20.425 1.00 74.56 123 CYS A N 1
ATOM 956 C CA . CYS A 1 123 ? 18.211 -11.409 -20.948 1.00 74.56 123 CYS A CA 1
ATOM 957 C C . CYS A 1 123 ? 18.255 -11.461 -22.479 1.00 74.56 123 CYS A C 1
ATOM 959 O O . CYS A 1 123 ? 18.711 -10.532 -23.143 1.00 74.56 123 CYS A O 1
ATOM 961 N N . THR A 1 124 ? 17.772 -12.559 -23.043 1.00 79.56 124 THR A N 1
ATOM 962 C CA . THR A 1 124 ? 17.719 -12.829 -24.487 1.00 79.56 124 THR A CA 1
ATOM 963 C C . THR A 1 124 ? 16.295 -12.792 -25.041 1.00 79.56 124 THR A C 1
ATOM 965 O O . THR A 1 124 ? 16.096 -12.848 -26.258 1.00 79.56 124 THR A O 1
ATOM 968 N N . SER A 1 125 ? 15.293 -12.686 -24.163 1.00 82.88 125 SER A N 1
ATOM 969 C CA . SER A 1 125 ? 13.880 -12.707 -24.525 1.00 82.88 125 SER A CA 1
ATOM 970 C C . SER A 1 125 ? 13.031 -11.724 -23.707 1.00 82.88 125 SER A C 1
ATOM 972 O O . SER A 1 125 ? 13.434 -11.232 -22.658 1.00 82.88 125 SER A O 1
ATOM 974 N N . VAL A 1 126 ? 11.806 -11.448 -24.178 1.00 85.94 126 VAL A N 1
ATOM 975 C CA . VAL A 1 126 ? 10.813 -10.656 -23.420 1.00 85.94 126 VAL A CA 1
ATOM 976 C C . VAL A 1 126 ? 10.386 -11.378 -22.132 1.00 85.94 126 VAL A C 1
ATOM 978 O O . VAL A 1 126 ? 10.036 -10.711 -21.164 1.00 85.94 126 VAL A O 1
ATOM 981 N N . SER A 1 127 ? 10.429 -12.716 -22.105 1.00 85.69 127 SER A N 1
ATOM 982 C CA . SER A 1 127 ? 10.098 -13.509 -20.913 1.00 85.69 127 SER A CA 1
ATOM 983 C C . SER A 1 127 ? 11.120 -13.285 -19.802 1.00 85.69 127 SER A C 1
ATOM 985 O O . SER A 1 127 ? 10.738 -13.079 -18.657 1.00 85.69 127 SER A O 1
ATOM 987 N N . ASP A 1 128 ? 12.404 -13.218 -20.156 1.00 84.44 128 ASP A N 1
ATOM 988 C CA . ASP A 1 128 ? 13.498 -12.984 -19.206 1.00 84.44 128 ASP A CA 1
ATOM 989 C C . ASP A 1 128 ? 13.330 -11.610 -18.531 1.00 84.44 128 ASP A C 1
ATOM 991 O O . ASP A 1 128 ? 13.503 -11.458 -17.324 1.00 84.44 128 ASP A O 1
ATOM 995 N N . PHE A 1 129 ? 12.892 -10.606 -19.302 1.00 87.44 129 PHE A N 1
ATOM 996 C CA . PHE A 1 129 ? 12.543 -9.289 -18.764 1.00 87.44 129 PHE A CA 1
ATOM 997 C C . PHE A 1 129 ? 11.286 -9.304 -17.889 1.00 87.44 129 PHE A C 1
ATOM 999 O O . PHE A 1 129 ? 11.190 -8.486 -16.979 1.00 87.44 129 PHE A O 1
ATOM 1006 N N . GLN A 1 130 ? 10.323 -10.196 -18.139 1.00 87.56 130 GLN A N 1
ATOM 1007 C CA . GLN A 1 130 ? 9.153 -10.343 -17.270 1.00 87.56 130 GLN A CA 1
ATOM 1008 C C . GLN A 1 130 ? 9.562 -10.915 -15.909 1.00 87.56 130 GLN A C 1
ATOM 1010 O O . GLN A 1 130 ? 9.176 -10.360 -14.886 1.00 87.56 130 GLN A O 1
ATOM 1015 N N . GLU A 1 131 ? 10.404 -11.949 -15.891 1.00 85.56 131 GLU A N 1
ATOM 1016 C CA . GLU A 1 131 ? 10.952 -12.505 -14.648 1.00 85.56 131 GLU A CA 1
ATOM 1017 C C . GLU A 1 131 ? 11.771 -11.462 -13.878 1.00 85.56 131 GLU A C 1
ATOM 1019 O O . GLU A 1 131 ? 11.633 -11.320 -12.662 1.00 85.56 131 GLU A O 1
ATOM 1024 N N . LEU A 1 132 ? 12.588 -10.677 -14.585 1.00 86.81 132 LEU A N 1
ATOM 1025 C CA . LEU A 1 132 ? 13.372 -9.606 -13.978 1.00 86.81 132 LEU A CA 1
ATOM 1026 C C . LEU A 1 132 ? 12.483 -8.488 -13.416 1.00 86.81 132 LEU A C 1
ATOM 1028 O O . LEU A 1 132 ? 12.729 -8.001 -12.314 1.00 86.81 132 LEU A O 1
ATOM 1032 N N . LEU A 1 133 ? 11.429 -8.103 -14.139 1.00 88.88 133 LEU A N 1
ATOM 1033 C CA . LEU A 1 133 ? 10.435 -7.134 -13.682 1.00 88.88 133 LEU A CA 1
ATOM 1034 C C . LEU A 1 133 ? 9.714 -7.618 -12.416 1.00 88.88 133 LEU A C 1
ATOM 1036 O O . LEU A 1 133 ? 9.524 -6.831 -11.488 1.00 88.88 133 LEU A O 1
ATOM 1040 N N . ASP A 1 134 ? 9.346 -8.898 -12.354 1.00 86.12 134 ASP A N 1
ATOM 1041 C CA . ASP A 1 134 ? 8.708 -9.487 -11.174 1.00 86.12 134 ASP A CA 1
ATOM 1042 C C . ASP A 1 134 ? 9.660 -9.468 -9.969 1.00 86.12 134 ASP A C 1
ATOM 1044 O O . ASP A 1 134 ? 9.260 -9.079 -8.869 1.00 86.12 134 ASP A O 1
ATOM 1048 N N . LYS A 1 135 ? 10.945 -9.788 -10.176 1.00 87.69 135 LYS A N 1
ATOM 1049 C CA . LYS A 1 135 ? 11.972 -9.676 -9.130 1.00 87.69 135 LYS A CA 1
ATOM 1050 C C . LYS A 1 135 ? 12.156 -8.233 -8.641 1.00 87.69 135 LYS A C 1
ATOM 1052 O O . LYS A 1 135 ? 12.233 -8.021 -7.433 1.00 87.69 135 LYS A O 1
ATOM 1057 N N . VAL A 1 136 ? 12.178 -7.243 -9.543 1.00 89.75 136 VAL A N 1
ATOM 1058 C CA . VAL A 1 136 ? 12.240 -5.813 -9.176 1.00 89.75 136 VAL A CA 1
ATOM 1059 C C . VAL A 1 136 ? 11.047 -5.429 -8.303 1.00 89.75 136 VAL A C 1
ATOM 1061 O O . VAL A 1 136 ? 11.228 -4.828 -7.247 1.00 89.75 136 VAL A O 1
ATOM 1064 N N . TRP A 1 137 ? 9.825 -5.785 -8.709 1.00 88.50 137 TRP A N 1
ATOM 1065 C CA . TRP A 1 137 ? 8.635 -5.467 -7.920 1.00 88.50 137 TRP A CA 1
ATOM 1066 C C . TRP A 1 137 ? 8.644 -6.131 -6.554 1.00 88.50 137 TRP A C 1
ATOM 1068 O O . TRP A 1 137 ? 8.308 -5.472 -5.575 1.00 88.50 137 TRP A O 1
ATOM 1078 N N . ASN A 1 138 ? 9.037 -7.401 -6.480 1.00 85.06 138 ASN A N 1
ATOM 1079 C CA . ASN A 1 138 ? 9.135 -8.110 -5.210 1.00 85.06 138 ASN A CA 1
ATOM 1080 C C . ASN A 1 138 ? 10.162 -7.447 -4.291 1.00 85.06 138 ASN A C 1
ATOM 1082 O O . ASN A 1 138 ? 9.856 -7.212 -3.130 1.00 85.06 138 ASN A O 1
ATOM 1086 N N . HIS A 1 139 ? 11.327 -7.060 -4.815 1.00 84.75 139 HIS A N 1
ATOM 1087 C CA . HIS A 1 139 ? 12.334 -6.340 -4.041 1.00 84.75 139 HIS A CA 1
ATOM 1088 C C . HIS A 1 139 ? 11.811 -4.995 -3.522 1.00 84.75 139 HIS A C 1
ATOM 1090 O O . HIS A 1 139 ? 11.897 -4.726 -2.328 1.00 84.75 139 HIS A O 1
ATOM 1096 N N . LEU A 1 140 ? 11.203 -4.178 -4.387 1.00 86.25 140 LEU A N 1
ATOM 1097 C CA . LEU A 1 140 ? 10.648 -2.884 -3.988 1.00 86.25 140 LEU A CA 1
ATOM 1098 C C . LEU A 1 140 ? 9.506 -3.034 -2.967 1.00 86.25 140 LEU A C 1
ATOM 1100 O O . LEU A 1 140 ? 9.407 -2.246 -2.031 1.00 86.25 140 LEU A O 1
ATOM 1104 N N . MET A 1 141 ? 8.659 -4.057 -3.112 1.00 83.06 141 MET A N 1
ATOM 1105 C CA . MET A 1 141 ? 7.631 -4.395 -2.124 1.00 83.06 141 MET A CA 1
ATOM 1106 C C . MET A 1 141 ? 8.257 -4.848 -0.796 1.00 83.06 141 MET A C 1
ATOM 1108 O O . MET A 1 141 ? 7.848 -4.399 0.271 1.00 83.06 141 MET A O 1
ATOM 1112 N N . ASP A 1 142 ? 9.275 -5.697 -0.832 1.00 79.62 142 ASP A N 1
ATOM 1113 C CA . ASP A 1 142 ? 9.949 -6.176 0.373 1.00 79.62 142 ASP A CA 1
ATOM 1114 C C . ASP A 1 142 ? 10.764 -5.084 1.073 1.00 79.62 142 ASP A C 1
ATOM 1116 O O . ASP A 1 142 ? 10.985 -5.173 2.279 1.00 79.62 142 ASP A O 1
ATOM 1120 N N . GLU A 1 143 ? 11.252 -4.079 0.357 1.00 78.94 143 GLU A N 1
ATOM 1121 C CA . GLU A 1 143 ? 12.046 -2.990 0.929 1.00 78.94 143 GLU A CA 1
ATOM 1122 C C . GLU A 1 143 ? 11.144 -1.846 1.414 1.00 78.94 143 GLU A C 1
ATOM 1124 O O . GLU A 1 143 ? 11.261 -1.418 2.560 1.00 78.94 143 GLU A O 1
ATOM 1129 N N . PHE A 1 144 ? 10.176 -1.425 0.594 1.00 78.31 144 PHE A N 1
ATOM 1130 C CA . PHE A 1 144 ? 9.391 -0.204 0.818 1.00 78.31 144 PHE A CA 1
ATOM 1131 C C . PHE A 1 144 ? 7.906 -0.447 1.108 1.00 78.31 144 PHE A C 1
ATOM 1133 O O . PHE A 1 144 ? 7.212 0.469 1.548 1.00 78.31 144 PHE A O 1
ATOM 1140 N N . ALA A 1 145 ?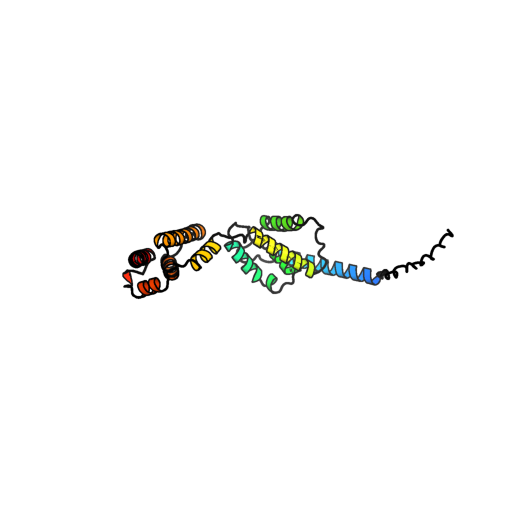 7.396 -1.668 0.909 1.00 68.62 145 ALA A N 1
ATOM 1141 C CA . ALA A 1 145 ? 6.046 -2.052 1.335 1.00 68.62 145 ALA A CA 1
ATOM 1142 C C . ALA A 1 145 ? 6.021 -2.808 2.676 1.00 68.62 145 ALA A C 1
ATOM 1144 O O . ALA A 1 145 ? 4.941 -3.214 3.116 1.00 68.62 145 ALA A O 1
ATOM 1145 N N . LYS A 1 146 ? 7.167 -2.961 3.366 1.00 57.16 146 LYS A N 1
ATOM 1146 C CA . LYS A 1 146 ? 7.223 -3.469 4.748 1.00 57.16 146 LYS A CA 1
ATOM 1147 C C . LYS A 1 146 ? 6.522 -2.501 5.707 1.00 57.16 146 LYS A C 1
ATOM 1149 O O . LYS A 1 146 ? 7.124 -1.591 6.261 1.00 57.16 146 LYS A O 1
ATOM 1154 N N . SER A 1 147 ? 5.217 -2.729 5.852 1.00 48.50 147 SER A N 1
ATOM 1155 C CA . SER A 1 147 ? 4.305 -2.300 6.917 1.00 48.50 147 SER A CA 1
ATOM 1156 C C . SER A 1 147 ? 4.649 -0.969 7.594 1.00 48.50 147 SER A C 1
ATOM 1158 O O . SER A 1 147 ? 5.343 -0.931 8.611 1.00 48.50 147 SER A O 1
ATOM 1160 N N . SER A 1 148 ? 4.008 0.115 7.156 1.00 50.62 148 SER A N 1
ATOM 1161 C CA . SER A 1 148 ? 3.635 1.147 8.118 1.00 50.62 148 SER A CA 1
ATOM 1162 C C . SER A 1 148 ? 2.740 0.414 9.107 1.00 50.62 148 SER A C 1
ATOM 1164 O O . SER A 1 148 ? 1.740 -0.179 8.668 1.00 50.62 148 SER A O 1
ATOM 1166 N N . GLY A 1 149 ? 3.073 0.433 10.397 1.00 57.75 149 GLY A N 1
ATOM 1167 C CA . GLY A 1 149 ? 2.196 -0.107 11.433 1.00 57.75 149 GLY A CA 1
ATOM 1168 C C . GLY A 1 149 ? 0.760 0.380 11.238 1.00 57.75 149 GLY A C 1
ATOM 1169 O O . GLY A 1 149 ? -0.170 -0.351 11.522 1.00 57.75 149 GLY A O 1
ATOM 1170 N N . LEU A 1 150 ? 0.561 1.551 10.631 1.00 68.12 150 LEU A N 1
ATOM 1171 C CA . LEU A 1 150 ? -0.699 2.159 10.231 1.00 68.12 150 LEU A CA 1
ATOM 1172 C C . LEU A 1 150 ? -1.689 1.202 9.558 1.00 68.12 150 LEU A C 1
ATOM 1174 O O . LEU A 1 150 ? -2.849 1.181 9.969 1.00 68.12 150 LEU A O 1
ATOM 1178 N N . PHE A 1 151 ? -1.283 0.416 8.552 1.00 69.19 151 PHE A N 1
ATOM 1179 C CA . PHE A 1 151 ? -2.211 -0.519 7.899 1.00 69.19 151 PHE A CA 1
ATOM 1180 C C . PHE A 1 151 ? -2.636 -1.624 8.868 1.00 69.19 151 PHE A C 1
ATOM 1182 O O . PHE A 1 151 ? -3.828 -1.912 9.001 1.00 69.19 151 PHE A O 1
ATOM 1189 N N . ASP A 1 152 ? -1.679 -2.185 9.603 1.00 73.19 152 ASP A N 1
ATOM 1190 C CA . ASP A 1 152 ? -1.939 -3.212 10.608 1.00 73.19 152 ASP A CA 1
ATOM 1191 C C . ASP A 1 152 ? -2.747 -2.667 11.790 1.00 73.19 152 ASP A C 1
ATOM 1193 O O . ASP A 1 152 ? -3.638 -3.349 12.288 1.00 73.19 152 ASP A O 1
ATOM 1197 N N . HIS A 1 153 ? -2.540 -1.411 12.184 1.00 82.12 153 HIS A N 1
ATOM 1198 C CA . HIS A 1 153 ? -3.294 -0.709 13.214 1.00 82.12 153 HIS A CA 1
ATOM 1199 C C . HIS A 1 153 ? -4.732 -0.462 12.760 1.00 82.12 153 HIS A C 1
ATOM 1201 O O . HIS A 1 153 ? -5.660 -0.718 13.524 1.00 82.12 153 HIS A O 1
ATOM 1207 N N . TYR A 1 154 ? -4.951 -0.035 11.511 1.00 79.25 154 TYR A N 1
ATOM 1208 C CA . TYR A 1 154 ? -6.293 0.109 10.941 1.00 79.25 154 TYR A CA 1
ATOM 1209 C C . TYR A 1 154 ? -7.009 -1.238 10.808 1.00 79.25 154 TYR A C 1
ATOM 1211 O O . TYR A 1 154 ? -8.200 -1.341 11.117 1.00 79.25 154 TYR A O 1
ATOM 1219 N N . LYS A 1 155 ? -6.294 -2.283 10.382 1.00 78.50 155 LYS A N 1
ATOM 1220 C CA . LYS A 1 155 ? -6.818 -3.648 10.295 1.00 78.50 155 LYS A CA 1
ATOM 1221 C C . LYS A 1 155 ? -7.177 -4.187 11.679 1.00 78.50 155 LYS A C 1
ATOM 1223 O O . LYS A 1 155 ? -8.289 -4.675 11.862 1.00 78.50 155 LYS A O 1
ATOM 1228 N N . ALA A 1 156 ? -6.289 -4.041 12.659 1.00 81.12 156 ALA A N 1
ATOM 1229 C CA . ALA A 1 156 ? -6.527 -4.428 14.045 1.00 81.12 156 ALA A CA 1
ATOM 1230 C C . ALA A 1 156 ? -7.698 -3.646 14.655 1.00 81.12 156 ALA A C 1
ATOM 1232 O O . ALA A 1 156 ? -8.554 -4.247 15.294 1.00 81.12 156 ALA A O 1
ATOM 1233 N N . LEU A 1 157 ? -7.802 -2.338 14.393 1.00 87.50 157 LEU A N 1
ATOM 1234 C CA . LEU A 1 157 ? -8.907 -1.501 14.871 1.00 87.50 157 LEU A CA 1
ATOM 1235 C C . LEU A 1 157 ? -10.250 -1.928 14.269 1.00 87.50 157 LEU A C 1
ATOM 1237 O O . LEU A 1 157 ? -11.257 -1.939 14.966 1.00 87.50 157 LEU A O 1
ATOM 1241 N N . ARG A 1 158 ? -10.275 -2.313 12.986 1.00 86.06 158 ARG A N 1
ATOM 1242 C CA . ARG A 1 158 ? -11.483 -2.820 12.313 1.00 86.06 158 ARG A CA 1
ATOM 1243 C C . ARG A 1 158 ? -11.943 -4.170 12.871 1.00 86.06 158 ARG A C 1
ATOM 1245 O O . ARG A 1 158 ? -13.144 -4.435 12.892 1.00 86.06 158 ARG A O 1
ATOM 1252 N N . LEU A 1 159 ? -10.996 -5.025 13.251 1.00 86.81 159 LEU A N 1
ATOM 1253 C CA . LEU A 1 159 ? -11.262 -6.361 13.790 1.00 86.81 159 LEU A CA 1
ATOM 1254 C C . LEU A 1 159 ? -11.532 -6.354 15.300 1.00 86.81 159 LEU A C 1
ATOM 1256 O O . LEU A 1 159 ? -12.040 -7.342 15.823 1.00 86.81 159 LEU A O 1
ATOM 1260 N N . LEU A 1 160 ? -11.204 -5.264 15.997 1.00 90.50 160 LEU A N 1
ATOM 1261 C CA . LEU A 1 160 ? -11.428 -5.136 17.429 1.00 90.50 160 LEU A CA 1
ATOM 1262 C C . LEU A 1 160 ? -12.933 -5.097 17.724 1.00 90.50 160 LEU A C 1
ATOM 1264 O O . LEU A 1 160 ? -13.642 -4.192 17.288 1.00 90.50 160 LEU A O 1
ATOM 1268 N N . ARG A 1 161 ? -13.403 -6.082 18.490 1.00 93.06 161 ARG A N 1
ATOM 1269 C CA . ARG A 1 161 ? -14.785 -6.197 18.957 1.00 93.06 161 ARG A CA 1
ATOM 1270 C C . ARG A 1 161 ? -14.789 -6.492 20.449 1.00 93.06 161 ARG A C 1
ATOM 1272 O O . ARG A 1 161 ? -14.001 -7.317 20.912 1.00 93.06 161 ARG A O 1
ATOM 1279 N N . LEU A 1 162 ? 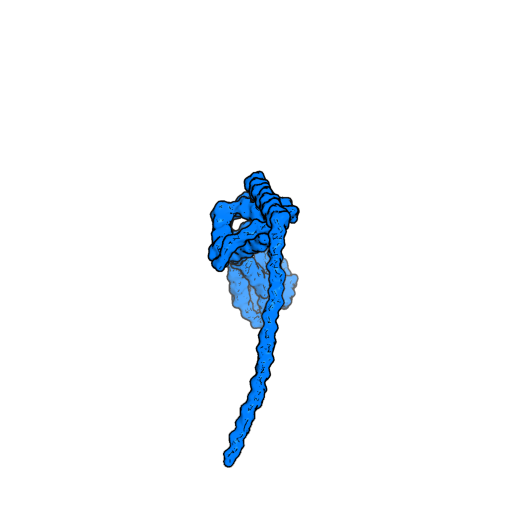-15.657 -5.806 21.180 1.00 91.38 162 LEU A N 1
ATOM 1280 C CA . LEU A 1 162 ? -15.953 -6.097 22.568 1.00 91.38 162 LEU A CA 1
ATOM 1281 C C . LEU A 1 162 ? -16.833 -7.342 22.581 1.00 91.38 162 LEU A C 1
ATOM 1283 O O . LEU A 1 162 ? -17.923 -7.336 22.018 1.00 91.38 162 LEU A O 1
ATOM 1287 N N . SER A 1 163 ? -16.330 -8.428 23.156 1.00 85.31 163 SER A N 1
ATOM 1288 C CA . SER A 1 163 ? -17.133 -9.635 23.322 1.00 85.31 163 SER A CA 1
ATOM 1289 C C . SER A 1 163 ? -18.103 -9.463 24.495 1.00 85.31 163 SER A C 1
ATOM 1291 O O . SER A 1 163 ? -17.727 -8.835 25.489 1.00 85.31 163 SER A O 1
ATOM 1293 N N . PRO A 1 164 ? -19.289 -10.093 24.449 1.00 80.12 164 PRO A N 1
ATOM 1294 C CA . PRO A 1 164 ? -20.204 -10.110 25.584 1.00 80.12 164 PRO A CA 1
ATOM 1295 C C . PRO A 1 164 ? -19.504 -10.618 26.854 1.00 80.12 164 PRO A C 1
ATOM 1297 O O . PRO A 1 164 ? -18.874 -11.679 26.843 1.00 80.12 164 PRO A O 1
ATOM 1300 N N . GLY A 1 165 ? -19.583 -9.848 27.942 1.00 76.62 165 GLY A N 1
ATOM 1301 C CA . GLY A 1 165 ? -18.948 -10.173 29.226 1.00 76.62 165 GLY A CA 1
ATOM 1302 C C . GLY A 1 165 ? -17.431 -9.940 29.299 1.00 76.62 165 GLY A C 1
ATOM 1303 O O . GLY A 1 165 ? -16.813 -10.306 30.299 1.00 76.62 165 GLY A O 1
ATOM 1304 N N . ALA A 1 166 ? -16.811 -9.354 28.269 1.00 82.00 166 ALA A N 1
ATOM 1305 C CA . ALA A 1 166 ? -15.409 -8.945 28.319 1.00 82.00 166 ALA A CA 1
ATOM 1306 C C . ALA A 1 166 ? -15.212 -7.660 29.144 1.00 82.00 166 ALA A C 1
ATOM 1308 O O . ALA A 1 166 ? -16.109 -6.829 29.265 1.00 82.00 166 ALA A O 1
ATOM 1309 N N . ASP A 1 167 ? -14.004 -7.479 29.681 1.00 89.31 167 ASP A N 1
ATOM 1310 C CA . ASP A 1 167 ? -13.630 -6.281 30.437 1.00 89.31 167 ASP A CA 1
ATOM 1311 C C . ASP A 1 167 ? -13.623 -5.032 29.535 1.00 89.31 167 ASP A C 1
ATOM 1313 O O . ASP A 1 167 ? -12.788 -4.884 28.631 1.00 89.31 167 ASP A O 1
ATOM 1317 N N . PHE A 1 168 ? -14.555 -4.121 29.818 1.00 91.94 168 PHE A N 1
ATOM 1318 C CA . PHE A 1 168 ? -14.716 -2.852 29.119 1.00 91.94 168 PHE A CA 1
ATOM 1319 C C . PHE A 1 168 ? -13.459 -1.974 29.175 1.00 91.94 168 PHE A C 1
ATOM 1321 O O . PHE A 1 168 ? -13.055 -1.407 28.156 1.00 91.94 168 PHE A O 1
ATOM 1328 N N . ASP A 1 169 ? -12.819 -1.854 30.342 1.00 90.25 169 ASP A N 1
ATOM 1329 C CA . ASP A 1 169 ? -11.666 -0.967 30.517 1.00 90.25 169 ASP A CA 1
ATOM 1330 C C . ASP A 1 169 ? -10.435 -1.540 29.775 1.00 90.25 169 ASP A C 1
ATOM 1332 O O . ASP A 1 169 ? -9.657 -0.789 29.170 1.00 90.25 169 ASP A O 1
ATOM 1336 N N . ALA A 1 170 ? -10.309 -2.871 29.696 1.00 88.88 170 ALA A N 1
ATOM 1337 C CA . ALA A 1 170 ? -9.302 -3.533 28.862 1.00 88.88 170 ALA A CA 1
ATOM 1338 C C . ALA A 1 170 ? -9.542 -3.315 27.354 1.00 88.88 170 ALA A C 1
ATOM 1340 O O . ALA A 1 170 ? -8.593 -3.044 26.607 1.00 88.88 170 ALA A O 1
ATOM 1341 N N . HIS A 1 171 ? -10.794 -3.394 26.892 1.00 92.25 171 HIS A N 1
ATOM 1342 C CA . HIS A 1 171 ? -11.160 -3.102 25.499 1.00 92.25 171 HIS A CA 1
ATOM 1343 C C . HIS A 1 171 ? -10.887 -1.643 25.130 1.00 92.25 171 HIS A C 1
ATOM 1345 O O . HIS A 1 171 ? -10.240 -1.370 24.117 1.00 92.25 171 HIS A O 1
ATOM 1351 N N . LEU A 1 172 ? -11.286 -0.705 25.992 1.00 92.94 172 LEU A N 1
ATOM 1352 C CA . LEU A 1 172 ? -11.006 0.719 25.828 1.00 92.94 172 LEU A CA 1
ATOM 1353 C C . LEU A 1 172 ? -9.496 0.994 25.731 1.00 92.94 172 LEU A C 1
ATOM 1355 O O . LEU A 1 172 ? -9.053 1.774 24.882 1.00 92.94 172 LEU A O 1
ATOM 1359 N N . SER A 1 173 ? -8.687 0.332 26.561 1.00 88.44 173 SER A N 1
ATOM 1360 C CA . SER A 1 173 ? -7.223 0.429 26.510 1.00 88.44 173 SER A CA 1
ATOM 1361 C C . SER A 1 173 ? -6.653 -0.039 25.164 1.00 88.44 173 SER A C 1
ATOM 1363 O O . SER A 1 173 ? -5.843 0.662 24.548 1.00 88.44 173 SER A O 1
ATOM 1365 N N . ARG A 1 174 ? -7.127 -1.177 24.636 1.00 88.44 174 ARG A N 1
ATOM 1366 C CA . ARG A 1 174 ? -6.715 -1.676 23.310 1.00 88.44 174 ARG A CA 1
ATOM 1367 C C . ARG A 1 174 ? -7.131 -0.723 22.193 1.00 88.44 174 ARG A C 1
ATOM 1369 O O . ARG A 1 174 ? -6.301 -0.363 21.360 1.00 88.44 174 ARG A O 1
ATOM 1376 N N . PHE A 1 175 ? -8.380 -0.264 22.211 1.00 93.94 175 PHE A N 1
ATOM 1377 C CA . PHE A 1 175 ? -8.907 0.679 21.227 1.00 93.94 175 PHE A CA 1
ATOM 1378 C C . PHE A 1 175 ? -8.092 1.978 21.196 1.00 93.94 175 PHE A C 1
ATOM 1380 O O . PHE A 1 175 ? -7.592 2.390 20.151 1.00 93.94 175 PHE A O 1
ATOM 1387 N N . THR A 1 176 ? -7.896 2.606 22.358 1.00 90.31 176 THR A N 1
ATOM 1388 C CA . THR A 1 176 ? -7.151 3.871 22.471 1.00 90.31 176 THR A CA 1
ATOM 1389 C C . THR A 1 176 ? -5.677 3.721 22.097 1.00 90.31 176 THR A C 1
ATOM 1391 O O . THR A 1 176 ? -5.097 4.650 21.536 1.00 90.31 176 THR A O 1
ATOM 1394 N N . THR A 1 177 ? -5.072 2.556 22.344 1.00 85.31 177 THR A N 1
ATOM 1395 C CA . THR A 1 177 ? -3.704 2.246 21.905 1.00 85.31 177 THR A CA 1
ATOM 1396 C C . THR A 1 177 ? -3.595 2.232 20.380 1.00 85.31 177 THR A C 1
ATOM 1398 O O . THR A 1 177 ? -2.708 2.886 19.833 1.00 85.31 177 THR A O 1
ATOM 1401 N N . LEU A 1 178 ? -4.528 1.568 19.690 1.00 87.56 178 LEU A N 1
ATOM 1402 C CA . LEU A 1 178 ? -4.574 1.526 18.223 1.00 87.56 178 LEU A CA 1
ATOM 1403 C C . LEU A 1 178 ? -4.837 2.909 17.617 1.00 87.56 178 LEU A C 1
ATOM 1405 O O . LEU A 1 178 ? -4.143 3.315 16.688 1.00 87.56 178 LEU A O 1
ATOM 1409 N N . VAL A 1 179 ? -5.777 3.674 18.180 1.00 89.38 179 VAL A N 1
ATOM 1410 C CA . VAL A 1 179 ? -6.056 5.050 17.737 1.00 89.38 179 VAL A CA 1
ATOM 1411 C C . VAL A 1 179 ? -4.829 5.947 17.907 1.00 89.38 179 VAL A C 1
ATOM 1413 O O . VAL A 1 179 ? -4.499 6.698 16.995 1.00 89.38 179 VAL A O 1
ATOM 1416 N N . ARG A 1 180 ? -4.104 5.849 19.030 1.00 84.31 180 ARG A N 1
ATOM 1417 C CA . ARG A 1 180 ? -2.858 6.607 19.240 1.00 84.31 180 ARG A CA 1
ATOM 1418 C C . ARG A 1 180 ? -1.761 6.202 18.262 1.00 84.31 180 ARG A C 1
ATOM 1420 O O . ARG A 1 180 ? -1.019 7.069 17.815 1.00 84.31 180 ARG A O 1
ATOM 1427 N N . ALA A 1 181 ? -1.638 4.918 17.942 1.00 79.31 181 ALA A N 1
ATOM 1428 C CA . ALA A 1 181 ? -0.660 4.448 16.966 1.00 79.31 181 ALA A CA 1
ATOM 1429 C C . ALA A 1 181 ? -0.972 5.000 15.563 1.00 79.31 181 ALA A C 1
ATOM 1431 O O . ALA A 1 181 ? -0.101 5.583 14.923 1.00 79.31 181 ALA A O 1
ATOM 1432 N N . ILE A 1 182 ? -2.247 4.966 15.159 1.00 82.62 182 ILE A N 1
ATOM 1433 C CA . ILE A 1 182 ? -2.729 5.598 13.923 1.00 82.62 182 ILE A CA 1
ATOM 1434 C C . ILE A 1 182 ? -2.469 7.107 13.940 1.00 82.62 182 ILE A C 1
ATOM 1436 O O . ILE A 1 182 ? -1.967 7.638 12.960 1.00 82.62 182 ILE A O 1
ATOM 1440 N N . GLN A 1 183 ? -2.767 7.811 15.036 1.00 82.06 183 GLN A N 1
ATOM 1441 C CA . GLN A 1 183 ? -2.510 9.252 15.159 1.00 82.06 183 GLN A CA 1
ATOM 1442 C C . GLN A 1 183 ? -1.024 9.591 15.016 1.00 82.06 183 GLN A C 1
ATOM 1444 O O . GLN A 1 183 ? -0.697 10.567 14.351 1.00 82.06 183 GLN A O 1
ATOM 1449 N N . ARG A 1 184 ? -0.121 8.795 15.601 1.00 72.81 184 ARG A N 1
ATOM 1450 C CA . ARG A 1 184 ? 1.329 9.017 15.475 1.00 72.81 184 ARG A CA 1
ATOM 1451 C C . ARG A 1 184 ? 1.812 8.886 14.033 1.00 72.81 184 ARG A C 1
ATOM 1453 O O . ARG A 1 184 ? 2.674 9.650 13.626 1.00 72.81 184 ARG A O 1
ATOM 1460 N N . GLU A 1 185 ? 1.255 7.944 13.276 1.00 68.88 185 GLU A N 1
ATOM 1461 C CA . GLU A 1 185 ? 1.685 7.661 11.899 1.00 68.88 185 GLU A CA 1
ATOM 1462 C C . GLU A 1 185 ? 0.940 8.498 10.838 1.00 68.88 185 GLU A C 1
ATOM 1464 O O . GLU A 1 185 ? 1.509 8.885 9.818 1.00 68.88 185 GLU A O 1
ATOM 1469 N N . LYS A 1 186 ? -0.338 8.822 11.071 1.00 69.69 186 LYS A N 1
ATOM 1470 C CA . LYS A 1 186 ? -1.190 9.644 10.188 1.00 69.69 186 LYS A CA 1
ATOM 1471 C C . LYS A 1 186 ? -1.100 11.146 10.500 1.00 69.69 186 LYS A C 1
ATOM 1473 O O . LYS A 1 186 ? -1.487 11.963 9.672 1.00 69.69 186 LYS A O 1
ATOM 1478 N N . GLY A 1 187 ? -0.622 11.519 11.686 1.00 71.31 187 GLY A N 1
ATOM 1479 C CA . GLY A 1 187 ? -0.590 12.891 12.203 1.00 71.31 187 GLY A CA 1
ATOM 1480 C C . GLY A 1 187 ? -1.866 13.274 12.962 1.00 71.31 187 GLY A C 1
ATOM 1481 O O . GLY A 1 18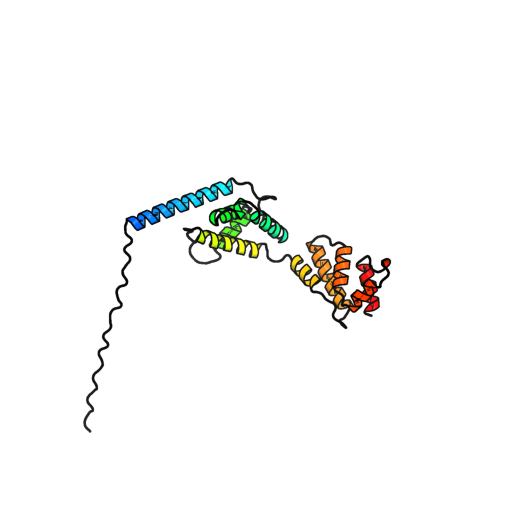7 ? -1.798 13.693 14.116 1.00 71.31 187 GLY A O 1
ATOM 1482 N N . SER A 1 188 ? -3.043 13.101 12.352 1.00 75.31 188 SER A N 1
ATOM 1483 C CA . SER A 1 188 ? -4.331 13.336 13.019 1.00 75.31 188 SER A CA 1
ATOM 1484 C C . SER A 1 188 ? -5.416 12.348 12.583 1.00 75.31 188 SER A C 1
ATOM 1486 O O . SER A 1 188 ? -5.420 11.807 11.473 1.00 75.31 188 SER A O 1
ATOM 1488 N N . ILE A 1 189 ? -6.357 12.088 13.489 1.00 80.56 189 ILE A N 1
ATOM 1489 C CA . ILE A 1 189 ? -7.581 11.333 13.218 1.00 80.56 189 ILE A CA 1
ATOM 1490 C C . ILE A 1 189 ? -8.760 12.202 13.636 1.00 80.56 189 ILE A C 1
ATOM 1492 O O . ILE A 1 189 ? -8.711 12.857 14.678 1.00 80.56 189 ILE A O 1
ATOM 1496 N N . ASP A 1 190 ? -9.789 12.230 12.801 1.00 87.25 190 ASP A N 1
ATOM 1497 C CA . ASP A 1 190 ? -10.998 12.982 13.096 1.00 87.25 190 ASP A CA 1
ATOM 1498 C C . ASP A 1 190 ? -11.730 12.345 14.291 1.00 87.25 190 ASP A C 1
ATOM 1500 O O . ASP A 1 190 ? -11.770 11.117 14.443 1.00 87.25 190 ASP A O 1
ATOM 1504 N N . ASP A 1 191 ? -12.313 13.172 15.157 1.00 87.19 191 ASP A N 1
ATOM 1505 C CA . ASP A 1 191 ? -13.067 12.687 16.315 1.00 87.19 191 ASP A CA 1
ATOM 1506 C C . ASP A 1 191 ? -14.312 11.918 15.858 1.00 87.19 191 ASP A C 1
ATOM 1508 O O . ASP A 1 191 ? -14.626 10.864 16.408 1.00 87.19 191 ASP A O 1
ATOM 1512 N N . ARG A 1 192 ? -14.944 12.361 14.762 1.00 86.69 192 ARG A N 1
ATOM 1513 C CA . ARG A 1 192 ? -16.072 11.650 14.149 1.00 86.69 192 ARG A CA 1
ATOM 1514 C C . ARG A 1 192 ? -15.659 10.288 13.589 1.00 86.69 192 ARG A C 1
ATOM 1516 O O . ARG A 1 192 ? -16.397 9.317 13.750 1.00 86.69 192 ARG A O 1
ATOM 1523 N N . GLU A 1 193 ? -14.481 10.194 12.964 1.00 86.81 193 GLU A N 1
ATOM 1524 C CA . GLU A 1 193 ? -13.906 8.912 12.524 1.00 86.81 193 GLU A CA 1
ATOM 1525 C C . GLU A 1 193 ? -13.676 7.996 13.736 1.00 86.81 193 GLU A C 1
ATOM 1527 O O . GLU A 1 193 ? -14.071 6.831 13.721 1.00 86.81 193 GLU A O 1
ATOM 1532 N N . THR A 1 194 ? -13.107 8.533 14.815 1.00 91.62 194 THR A N 1
ATOM 1533 C CA . THR A 1 194 ? -12.840 7.788 16.054 1.00 91.62 194 THR A CA 1
ATOM 1534 C C . THR A 1 194 ? -14.130 7.297 16.714 1.00 91.62 194 THR A C 1
ATOM 1536 O O . THR A 1 194 ? -14.208 6.134 17.106 1.00 91.62 194 THR A O 1
ATOM 1539 N N . ALA A 1 195 ? -15.165 8.137 16.779 1.00 92.06 195 ALA A N 1
ATOM 1540 C CA . ALA A 1 195 ? -16.479 7.786 17.311 1.00 92.06 195 ALA A CA 1
ATOM 1541 C C . ALA A 1 195 ? -17.135 6.658 16.499 1.00 92.06 195 ALA A C 1
ATOM 1543 O O . ALA A 1 195 ? -17.588 5.666 17.066 1.00 92.06 195 ALA A O 1
ATOM 1544 N N . ALA A 1 196 ? -17.097 6.745 15.165 1.00 91.19 196 ALA A N 1
ATOM 1545 C CA . ALA A 1 196 ? -17.627 5.697 14.296 1.00 91.19 196 ALA A CA 1
ATOM 1546 C C . ALA A 1 196 ? -16.883 4.363 14.475 1.00 91.19 196 ALA A C 1
ATOM 1548 O O . ALA A 1 196 ? -17.500 3.297 14.473 1.00 91.19 196 ALA A O 1
ATOM 1549 N N . ARG A 1 197 ? -15.554 4.391 14.644 1.00 93.25 197 ARG A N 1
ATOM 1550 C CA . ARG A 1 197 ? -14.765 3.182 14.938 1.00 93.25 197 ARG A CA 1
ATOM 1551 C C . ARG A 1 197 ? -15.090 2.617 16.318 1.00 93.25 197 ARG A C 1
ATOM 1553 O O . ARG A 1 197 ? -15.144 1.401 16.452 1.00 93.25 197 ARG A O 1
ATOM 1560 N N . TRP A 1 198 ? -15.318 3.478 17.310 1.00 95.69 198 TRP A N 1
ATOM 1561 C CA . TRP A 1 198 ? -15.704 3.068 18.659 1.00 95.69 198 TRP A CA 1
ATOM 1562 C C . TRP A 1 198 ? -17.057 2.361 18.664 1.00 95.69 198 TRP A C 1
ATOM 1564 O O . TRP A 1 198 ? -17.121 1.236 19.147 1.00 95.69 198 TRP A O 1
ATOM 1574 N N . TYR A 1 199 ? -18.084 2.959 18.049 1.00 94.56 199 TYR A N 1
ATOM 1575 C CA . TYR A 1 199 ? -19.409 2.350 17.876 1.00 94.56 199 TYR A CA 1
ATOM 1576 C C . TYR A 1 199 ? -19.305 0.957 17.248 1.00 94.56 199 TYR A C 1
ATOM 1578 O O . TYR A 1 199 ? -19.760 -0.032 17.814 1.00 94.56 199 TYR A O 1
ATOM 1586 N N . ASN A 1 200 ? -18.573 0.857 16.135 1.00 94.19 200 ASN A N 1
ATOM 1587 C CA . ASN A 1 200 ? -18.324 -0.417 15.470 1.00 94.19 200 ASN A CA 1
ATOM 1588 C C . ASN A 1 200 ? -17.474 -1.387 16.300 1.00 94.19 200 ASN A C 1
ATOM 1590 O O . ASN A 1 200 ? -17.341 -2.530 15.903 1.00 94.19 200 ASN A O 1
ATOM 1594 N N . SER A 1 201 ? -16.844 -0.981 17.396 1.00 95.19 201 SER A N 1
ATOM 1595 C CA . SER A 1 201 ? -16.088 -1.906 18.244 1.00 95.19 201 SER A CA 1
ATOM 1596 C C . SER A 1 201 ? -16.940 -2.532 19.348 1.00 95.19 201 SER A C 1
ATOM 1598 O O . SER A 1 201 ? -16.476 -3.475 19.979 1.00 95.19 201 SER A O 1
ATOM 1600 N N . LEU A 1 202 ? -18.150 -2.026 19.596 1.00 94.38 202 LEU A N 1
ATOM 1601 C CA . LEU A 1 202 ? -19.063 -2.549 20.616 1.00 94.38 202 LEU A CA 1
ATOM 1602 C C . LEU A 1 202 ? -19.783 -3.812 20.118 1.00 94.38 202 LEU A C 1
ATOM 1604 O O . LEU A 1 202 ? -19.841 -4.059 18.906 1.00 94.38 202 LEU A O 1
ATOM 1608 N N . ASP A 1 203 ? -20.327 -4.600 21.046 1.00 93.06 203 ASP A N 1
ATOM 1609 C CA . ASP A 1 203 ? -21.282 -5.658 20.706 1.00 93.06 203 ASP A CA 1
ATOM 1610 C C . ASP A 1 203 ? -22.645 -5.069 20.290 1.00 93.06 203 ASP A C 1
ATOM 1612 O O . ASP A 1 203 ? -22.840 -3.851 20.301 1.00 93.06 203 ASP A O 1
ATOM 1616 N N . GLU A 1 204 ? -23.574 -5.932 19.874 1.00 92.94 204 GLU A N 1
ATOM 1617 C CA . GLU A 1 204 ? -24.909 -5.519 19.418 1.00 92.94 204 GLU A CA 1
ATOM 1618 C C . GLU A 1 204 ? -25.677 -4.754 20.504 1.00 92.94 204 GLU A C 1
ATOM 1620 O O . GLU A 1 204 ? -26.268 -3.720 20.218 1.00 92.94 204 GLU A O 1
ATOM 1625 N N . GLN A 1 205 ? -25.594 -5.189 21.765 1.00 91.62 205 GLN A N 1
ATOM 1626 C CA . GLN A 1 205 ? -26.326 -4.551 22.862 1.00 91.62 205 GLN A CA 1
ATOM 1627 C C . GLN A 1 205 ? -25.789 -3.148 23.164 1.00 91.62 205 GLN A C 1
ATOM 1629 O O . GLN A 1 205 ? -26.563 -2.225 23.414 1.00 91.62 205 GLN A O 1
ATOM 1634 N N . GLY A 1 206 ? -24.468 -2.961 23.107 1.00 92.06 206 GLY A N 1
ATOM 1635 C CA . GLY A 1 206 ? -23.875 -1.636 23.239 1.00 92.06 206 GLY A CA 1
ATOM 1636 C C . GLY A 1 206 ? -24.144 -0.730 22.041 1.00 92.06 206 GLY A C 1
ATOM 1637 O O . GLY A 1 206 ? -24.261 0.476 22.228 1.00 92.06 206 GLY A O 1
ATOM 1638 N N . GLN A 1 207 ? -24.242 -1.271 20.823 1.00 94.38 207 GLN A N 1
ATOM 1639 C CA . GLN A 1 207 ? -24.643 -0.483 19.650 1.00 94.38 207 GLN A CA 1
ATOM 1640 C C . GLN A 1 207 ? -26.097 -0.013 19.783 1.00 94.38 207 GLN A C 1
ATOM 1642 O O . GLN A 1 207 ? -26.352 1.180 19.624 1.00 94.38 207 GLN A O 1
ATOM 1647 N N . ASP A 1 208 ? -27.004 -0.903 20.192 1.00 94.50 208 ASP A N 1
ATOM 1648 C CA . ASP A 1 208 ? -28.410 -0.576 20.444 1.00 94.50 208 ASP A CA 1
ATOM 1649 C C . ASP A 1 208 ? -28.563 0.509 21.527 1.00 94.50 208 ASP A C 1
ATOM 1651 O O . ASP A 1 208 ? -29.359 1.439 21.370 1.00 94.50 208 ASP A O 1
ATOM 1655 N N . ASP A 1 209 ? -27.776 0.452 22.612 1.00 94.38 209 ASP A N 1
ATOM 1656 C CA . ASP A 1 209 ? -27.781 1.508 23.636 1.00 94.38 209 ASP A CA 1
ATOM 1657 C C . ASP A 1 209 ? -27.339 2.871 23.078 1.00 94.38 209 ASP A C 1
ATOM 1659 O O . ASP A 1 209 ? -27.928 3.904 23.415 1.00 94.38 209 ASP A O 1
ATOM 1663 N N . ILE A 1 210 ? -26.316 2.889 22.217 1.00 94.62 210 ILE A N 1
ATOM 1664 C CA . ILE A 1 210 ? -25.843 4.116 21.566 1.00 94.62 210 ILE A CA 1
ATOM 1665 C C . ILE A 1 210 ? -26.899 4.664 20.596 1.00 94.62 210 ILE A C 1
ATOM 1667 O O . ILE A 1 210 ? -27.101 5.878 20.554 1.00 94.62 210 ILE A O 1
ATOM 1671 N N . ASP A 1 211 ? -27.603 3.805 19.861 1.00 93.38 211 ASP A N 1
ATOM 1672 C CA . ASP A 1 211 ? -28.622 4.221 18.890 1.00 93.38 211 ASP A CA 1
ATOM 1673 C C . ASP A 1 211 ? -29.890 4.777 19.559 1.00 93.38 211 ASP A C 1
ATOM 1675 O O . ASP A 1 211 ? -30.542 5.676 19.022 1.00 93.38 211 ASP A O 1
ATOM 1679 N N . LEU A 1 212 ? -30.218 4.301 20.765 1.00 92.56 212 LEU A N 1
ATOM 1680 C CA . LEU A 1 212 ? -31.318 4.822 21.587 1.00 92.56 212 LEU A CA 1
ATOM 1681 C C . LEU A 1 212 ? -30.941 6.088 22.378 1.00 92.56 212 LEU A C 1
ATOM 1683 O O . LEU A 1 212 ? -31.795 6.698 23.032 1.00 92.56 212 LEU A O 1
ATOM 1687 N N . ALA A 1 213 ? -29.672 6.492 22.344 1.00 91.38 213 ALA A N 1
ATOM 1688 C CA . ALA A 1 213 ? -29.173 7.625 23.101 1.00 91.38 213 ALA A CA 1
ATOM 1689 C C . ALA A 1 213 ? -29.663 8.974 22.546 1.00 91.38 213 ALA A C 1
ATOM 1691 O O . ALA A 1 213 ? -29.749 9.175 21.330 1.00 91.38 213 ALA A O 1
ATOM 1692 N N . PRO A 1 214 ? -29.876 9.982 23.412 1.00 90.31 214 PRO A N 1
ATOM 1693 C CA . PRO A 1 214 ? -29.985 11.362 22.967 1.00 90.31 214 PRO A CA 1
ATOM 1694 C C . PRO A 1 214 ? -28.748 11.765 22.159 1.00 90.31 214 PRO A C 1
ATOM 1696 O O . PRO A 1 214 ? -27.616 11.537 22.581 1.00 90.31 214 PRO A O 1
ATOM 1699 N N . ALA A 1 215 ? -28.948 12.456 21.034 1.00 83.94 215 ALA A N 1
ATOM 1700 C CA . ALA A 1 215 ? -27.855 12.818 20.129 1.00 83.94 215 ALA A CA 1
ATOM 1701 C C . ALA A 1 215 ? -26.706 13.572 20.820 1.00 83.94 215 ALA A C 1
ATOM 1703 O O . ALA A 1 215 ? -25.579 13.504 20.358 1.00 83.94 215 ALA A O 1
ATOM 1704 N N . GLN A 1 216 ? -26.973 14.308 21.902 1.00 84.75 216 GLN A N 1
ATOM 1705 C CA . GLN A 1 216 ? -25.962 15.036 22.678 1.00 84.75 216 GLN A CA 1
ATOM 1706 C C . GLN A 1 216 ? -24.964 14.129 23.421 1.00 84.75 216 GLN A C 1
ATOM 1708 O O . GLN A 1 216 ? -23.871 14.596 23.728 1.00 84.75 216 GLN A O 1
ATOM 1713 N N . ASP A 1 217 ? -25.311 12.863 23.658 1.00 80.56 217 ASP A N 1
ATOM 1714 C CA . ASP A 1 217 ? -24.507 11.898 24.416 1.00 80.56 217 ASP A CA 1
ATOM 1715 C C . ASP A 1 217 ? -23.632 11.019 23.507 1.00 80.56 217 ASP A C 1
ATOM 1717 O O . ASP A 1 217 ? -22.889 10.165 23.989 1.00 80.56 217 ASP A O 1
ATOM 1721 N N . VAL A 1 218 ? -23.710 11.212 22.184 1.00 89.62 218 VAL A N 1
ATOM 1722 C CA . VAL A 1 218 ? -23.084 10.321 21.193 1.00 89.62 218 VAL A CA 1
ATOM 1723 C C . VAL A 1 218 ? -22.493 11.063 19.984 1.00 89.62 218 VAL A C 1
ATOM 1725 O O . VAL A 1 218 ? -22.266 10.458 18.942 1.00 89.62 218 VAL A O 1
ATOM 1728 N N . LYS A 1 219 ? -22.219 12.378 20.069 1.00 86.06 219 LYS A N 1
ATOM 1729 C CA . LYS A 1 219 ? -21.630 13.127 18.930 1.00 86.06 219 LYS A CA 1
ATOM 1730 C C . LYS A 1 219 ? -20.127 12.949 18.798 1.00 86.06 219 LYS A C 1
ATOM 1732 O O . LYS A 1 219 ? -19.606 13.078 17.694 1.00 86.06 219 LYS A O 1
ATOM 1737 N N . SER A 1 220 ? -19.450 12.718 19.917 1.00 91.56 220 SER A N 1
ATOM 1738 C CA . SER A 1 220 ? -18.000 12.567 19.979 1.00 91.56 220 SER A CA 1
ATOM 1739 C C . SER A 1 220 ? -17.597 11.226 20.559 1.00 91.56 220 SER A C 1
ATOM 1741 O O . SER A 1 220 ? -18.363 10.576 21.280 1.00 91.56 220 SER A O 1
ATOM 1743 N N . PHE A 1 221 ? -16.348 10.838 20.305 1.00 93.50 221 PHE A N 1
ATOM 1744 C CA . PHE A 1 221 ? -15.783 9.638 20.914 1.00 93.50 221 PHE A CA 1
ATOM 1745 C C . PHE A 1 221 ? -15.840 9.713 22.446 1.00 93.50 221 PHE A C 1
ATOM 1747 O O . PHE A 1 221 ? -16.198 8.737 23.103 1.00 93.50 221 PHE A O 1
ATOM 1754 N N . ALA A 1 222 ? -15.535 10.877 23.026 1.00 92.50 222 ALA A N 1
ATOM 1755 C CA . ALA A 1 222 ? -15.543 11.064 24.475 1.00 92.50 222 ALA A CA 1
ATOM 1756 C C . ALA A 1 222 ? -16.930 10.826 25.094 1.00 92.50 222 ALA A C 1
ATOM 1758 O O . ALA A 1 222 ? -17.020 10.207 26.155 1.00 92.50 222 ALA A O 1
ATOM 1759 N N . GLN A 1 223 ? -17.988 11.286 24.421 1.00 93.25 223 GLN A N 1
ATOM 1760 C CA . GLN A 1 223 ? -19.368 11.124 24.872 1.00 93.25 223 GLN A CA 1
ATOM 1761 C C . GLN A 1 223 ? -19.835 9.669 24.730 1.00 93.25 223 GLN A C 1
ATOM 1763 O O . GLN A 1 223 ? -20.247 9.070 25.724 1.00 93.25 223 GLN A O 1
ATOM 1768 N N . MET A 1 224 ? -19.648 9.059 23.549 1.00 94.19 224 MET A N 1
ATOM 1769 C CA . MET A 1 224 ? -19.998 7.649 23.331 1.00 94.19 224 MET A CA 1
ATOM 1770 C C . MET A 1 224 ? -19.264 6.722 24.304 1.00 94.19 224 MET A C 1
ATOM 1772 O O . MET A 1 224 ? -19.856 5.784 24.834 1.00 94.19 224 MET A O 1
ATOM 1776 N N . ARG A 1 225 ? -17.978 6.985 24.570 1.00 94.44 225 ARG A N 1
ATOM 1777 C CA . ARG A 1 225 ? -17.172 6.222 25.531 1.00 94.44 225 ARG A CA 1
ATOM 1778 C C . ARG A 1 225 ? -17.749 6.295 26.941 1.00 94.44 225 ARG A C 1
ATOM 1780 O O . ARG A 1 225 ? -17.797 5.272 27.617 1.00 94.44 225 ARG A O 1
ATOM 1787 N N . GLU A 1 226 ? -18.133 7.484 27.400 1.00 93.56 226 GLU A N 1
ATOM 1788 C CA . GLU A 1 226 ? -18.670 7.654 28.754 1.00 93.56 226 GLU A CA 1
ATOM 1789 C C . GLU A 1 226 ? -20.031 6.976 28.903 1.00 93.56 226 GLU A C 1
ATOM 1791 O O . GLU A 1 226 ? -20.268 6.285 29.891 1.00 93.56 226 GLU A O 1
ATOM 1796 N N . ARG A 1 227 ? -20.877 7.069 27.873 1.00 93.06 227 ARG A N 1
ATOM 1797 C CA . ARG A 1 227 ? -22.133 6.324 27.821 1.00 93.06 227 ARG A CA 1
ATOM 1798 C C . ARG A 1 227 ? -21.904 4.813 27.858 1.00 93.06 227 ARG A C 1
ATOM 1800 O O . ARG A 1 227 ? -22.462 4.134 28.713 1.00 93.06 227 ARG A O 1
ATOM 1807 N N . SER A 1 228 ? -21.009 4.310 27.005 1.00 92.81 228 SER A N 1
ATOM 1808 C CA . SER A 1 228 ? -20.665 2.881 26.960 1.00 92.81 228 SER A CA 1
ATOM 1809 C C . SER A 1 228 ? -20.161 2.397 28.324 1.00 92.81 228 SER A C 1
ATOM 1811 O O . SER A 1 228 ? -20.559 1.341 28.798 1.00 92.81 228 SER A O 1
ATOM 1813 N N . ARG A 1 229 ? -19.333 3.192 29.012 1.00 92.38 229 ARG A N 1
ATOM 1814 C CA . ARG A 1 229 ? -18.860 2.860 30.362 1.00 92.38 229 ARG A CA 1
ATOM 1815 C C . ARG A 1 229 ? -20.008 2.702 31.360 1.00 92.38 229 ARG A C 1
ATOM 1817 O O . ARG A 1 229 ? -19.916 1.832 32.215 1.00 92.38 229 ARG A O 1
ATOM 1824 N N . GLY A 1 230 ? -21.037 3.546 31.279 1.00 89.56 230 GLY A N 1
ATOM 1825 C CA . GLY A 1 230 ? -22.223 3.445 32.131 1.00 89.56 230 GLY A CA 1
ATOM 1826 C C . GLY A 1 230 ? -23.114 2.244 31.807 1.00 89.56 230 GLY A C 1
ATOM 1827 O O . GLY A 1 230 ? -23.820 1.778 32.689 1.00 89.56 230 GLY A O 1
ATOM 1828 N N . PHE A 1 231 ? -23.067 1.742 30.571 1.00 91.12 231 PHE A N 1
ATOM 1829 C CA . PHE A 1 231 ? -23.815 0.560 30.140 1.00 91.12 231 PHE A CA 1
ATOM 1830 C C . PHE A 1 231 ? -23.136 -0.760 30.547 1.00 91.12 231 PHE A C 1
ATOM 1832 O O . PHE A 1 231 ? -23.802 -1.682 31.004 1.00 91.12 231 PHE A O 1
ATOM 1839 N N . TYR A 1 232 ? -21.810 -0.854 30.392 1.00 89.00 232 TYR A N 1
ATOM 1840 C CA . TYR A 1 232 ? -21.044 -2.083 30.655 1.00 89.00 232 TYR A CA 1
ATOM 1841 C C . TYR A 1 232 ? -20.542 -2.230 32.109 1.00 89.00 232 TYR A C 1
ATOM 1843 O O . TYR A 1 232 ? -19.829 -3.192 32.404 1.00 89.00 232 TYR A O 1
ATOM 1851 N N . ARG A 1 233 ? -20.859 -1.287 33.006 1.00 78.25 233 ARG A N 1
ATOM 1852 C CA . ARG A 1 233 ? -20.569 -1.362 34.451 1.00 78.25 233 ARG A CA 1
ATOM 1853 C C . ARG A 1 233 ? -21.837 -1.626 35.245 1.00 78.25 233 ARG A C 1
ATOM 1855 O O . ARG A 1 233 ? -21.734 -2.401 36.220 1.00 78.25 233 ARG A O 1
#

Secondary structure (DSSP, 8-state):
--PPPPPPPP----PPPP--------HHHHHHHHHHHHHHHHHHHHHHHHHHTSPPPTT-SB---S-HHHHHHHHHHHHHSHHHHHS-HHHHHHHHHHTB-HHHHHHHHHHHHHSSSS------SHHHHHHHHHHHHHHHHHHH-S--HHHHHHHHHHH----TT--HHHHHHHHHHHHHHHHHHHS---HHHHHHHHHTTS-HHHHHHHHTS-GGGSSSHHHHHHHHHHH--

Organism: Perkinsus olseni (NCBI:txid32597)

pLDDT: mean 78.44, std 16.42, range [35.69, 95.69]

Sequence (233 aa):
EPEKAPCPTPTVVVREPPEQPRLELTKETVEAMLSRGQSFQSKVDKCCAACNDAPTVEGGHFVGNDDPRSFAEFSQLVRQHNMYLYGDAVTRYFFLLHNLSPSVHNSTVFGLQYGEAQDTPLCTSVSDFQELLDKVWNHLMDEFAKSSGLFDHYKALRLLRLSPGADFDAHLSRFTTLVRAIQREKGSIDDRETAARWYNSLDEQGQDDIDLAPAQDVKSFAQMRERSRGFYR

Radius of gyration: 32.81 Å; chains: 1; bounding box: 63×102×76 Å

Foldseek 3Di:
DDDDDDDDDDDDPPDDDPPDPPPPQDPVNVVVLVVLQVVVVVVLVVLLVVLLPDAAFPVAAAALPLALVSVVVNVVRLCPDPQCVVPQLSNSLSNNLSRHDPVLSVVLVVCVVPVDPDDDPPPRDSVSSNVSSVSSVVVCCVRRVPDPVLVVLVVCLLVAADDVPDDLVVSVVSNVVSLVSNCVSVVDDDQQNSLVSVLSRYDPVLVVQLVPDDPVQRRGNVSSSVSSVVVSD